Protein AF-A0A948RLP8-F1 (afdb_monomer_lite)

Secondary structure (DSSP, 8-state):
-------------------------SS-TTT--S-EEES-STTT---TTEEEETTT--EEETTT--EE-TTPPPTHHHHHHH--S---TTS--S--TTT-HHHHHHHHHHHHHHHTTB-TTT-PBPPTT---EEEEE-PPTT---PPPTTS--EEEEEEETTEEEEEEEPPTTSHHHHTT-SEEEEESSHHHHHHHHHHHHHHHHHHHHHHT-

Sequence (213 aa):
MPGEEEREFEGPEGEGFEFEPFALQLQCPFCGSPNVASAANPSDYEDESVALCEDCRSVWCAGCGCRLEIGETCGHWDICDNCGEERDSAGDCGIETLECPYVLEWVSARIAEAFERTCSWCAGAIPEGGEVVAVGAKLRGGIEVSPGGDGTGFYIPIELGGKRLVAIVTGATSEARKAGNDLLFITCGEECAGTLCEALEAAQELIERAELN

Radius of gyration: 20.35 Å; chains: 1; bounding box: 48×38×82 Å

pLDDT: mean 77.02, std 18.08, range [30.2, 97.0]

Foldseek 3Di:
DDDDDDDDDPDDPDDDDDDDAQDQLCAQQQALHSQKDQVPVCPFDVDSQWIAHPPVRWIAGSQLGFTDDRPDDDCLVVVLVPDPADADPVSDNPARQCRDPSSVVVSQVSLVVQQVQAFQQNRDGADVVADKDKAFDADDPPDDDDAPVVQQWGWDWDDFPSHTGIWTQHGCPDPSVVVRGRIMGIHNDDVRNVVVVVRNVVVVVVVVVVVVD

Structure (mmCIF, N/CA/C/O backbone):
data_AF-A0A948RLP8-F1
#
_entry.id   AF-A0A948RLP8-F1
#
loop_
_atom_site.group_PDB
_atom_site.id
_atom_site.type_symbol
_atom_site.label_atom_id
_atom_site.label_alt_id
_atom_site.label_comp_id
_atom_site.label_asym_id
_atom_site.label_entity_id
_atom_site.label_seq_id
_atom_site.pdbx_PDB_ins_code
_atom_site.Cartn_x
_atom_site.Cartn_y
_atom_site.Cartn_z
_atom_site.occupancy
_atom_site.B_iso_or_equiv
_atom_site.auth_seq_id
_atom_site.auth_comp_id
_atom_site.auth_asym_id
_atom_site.auth_atom_id
_atom_site.pdbx_PDB_model_num
ATOM 1 N N . MET A 1 1 ? 17.085 5.370 56.368 1.00 45.75 1 MET A N 1
ATOM 2 C CA . MET A 1 1 ? 16.809 5.424 54.923 1.00 45.75 1 MET A CA 1
ATOM 3 C C . MET A 1 1 ? 17.993 4.777 54.226 1.00 45.75 1 MET A C 1
ATOM 5 O O . MET A 1 1 ? 19.056 5.386 54.253 1.00 45.75 1 MET A O 1
ATOM 9 N N . PRO A 1 2 ? 17.893 3.527 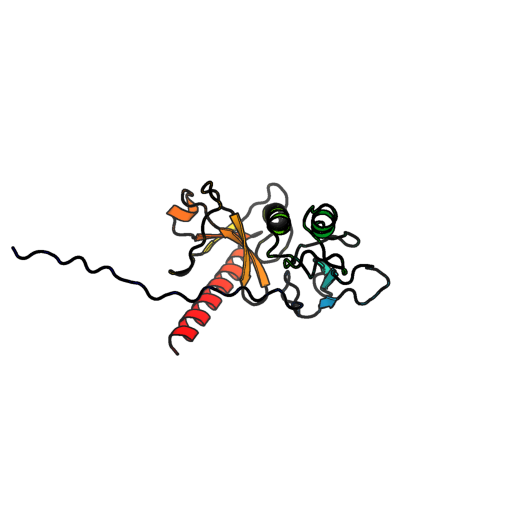53.756 1.00 37.69 2 PRO A N 1
ATOM 10 C CA . PRO A 1 2 ? 18.849 2.981 52.804 1.00 37.69 2 PRO A CA 1
ATOM 11 C C . PRO A 1 2 ? 18.384 3.295 51.376 1.00 37.69 2 PRO A C 1
ATOM 13 O O . PRO A 1 2 ? 17.182 3.341 51.121 1.00 37.69 2 PRO A O 1
ATOM 16 N N . GLY A 1 3 ? 19.353 3.602 50.514 1.00 41.06 3 GLY A N 1
ATOM 17 C CA . GLY A 1 3 ? 19.163 4.121 49.163 1.00 41.06 3 GLY A CA 1
ATOM 18 C C . GLY A 1 3 ? 18.524 3.127 48.201 1.00 41.06 3 GLY A C 1
ATOM 19 O O . GLY A 1 3 ? 18.731 1.919 48.303 1.00 41.06 3 GLY A O 1
ATOM 20 N N . GLU A 1 4 ? 17.741 3.683 47.284 1.00 38.06 4 GLU A N 1
ATOM 21 C CA . GLU A 1 4 ? 17.185 2.994 46.130 1.00 38.06 4 GLU A CA 1
ATOM 22 C C . GLU A 1 4 ? 18.307 2.816 45.101 1.00 38.06 4 GLU A C 1
ATOM 24 O O . GLU A 1 4 ? 18.887 3.780 44.609 1.00 38.06 4 GLU A O 1
ATOM 29 N N . GLU A 1 5 ? 18.668 1.558 44.870 1.00 36.69 5 GLU A N 1
ATOM 30 C CA . GLU A 1 5 ? 19.601 1.118 43.839 1.00 36.69 5 GLU A CA 1
ATOM 31 C C . GLU A 1 5 ? 18.844 1.143 42.503 1.00 36.69 5 GLU A C 1
ATOM 33 O O . GLU A 1 5 ? 17.903 0.368 42.303 1.00 36.69 5 GLU A O 1
ATOM 38 N N . GLU A 1 6 ? 19.202 2.071 41.616 1.00 36.84 6 GLU A N 1
ATOM 39 C CA . GLU A 1 6 ? 18.698 2.112 40.244 1.00 36.84 6 GLU A CA 1
ATOM 40 C C . GLU A 1 6 ? 19.169 0.843 39.521 1.00 36.84 6 GLU A C 1
ATOM 42 O O . GLU A 1 6 ? 20.357 0.659 39.265 1.00 36.84 6 GLU A O 1
ATOM 47 N N . ARG A 1 7 ? 18.239 -0.075 39.228 1.00 30.47 7 ARG A N 1
ATOM 48 C CA . ARG A 1 7 ? 18.491 -1.164 38.281 1.00 30.47 7 ARG A CA 1
ATOM 49 C C . ARG A 1 7 ? 18.177 -0.664 36.886 1.00 30.47 7 ARG A C 1
ATOM 51 O O . ARG A 1 7 ? 17.009 -0.484 36.546 1.00 30.47 7 ARG A O 1
ATOM 58 N N . GLU A 1 8 ? 19.221 -0.495 36.092 1.00 33.44 8 GLU A N 1
ATOM 59 C CA . GLU A 1 8 ? 19.113 -0.428 34.642 1.00 33.44 8 GLU A CA 1
ATOM 60 C C . GLU A 1 8 ? 18.536 -1.762 34.144 1.00 33.44 8 GLU A C 1
ATOM 62 O O . GLU A 1 8 ? 19.071 -2.841 34.405 1.00 33.44 8 GLU A O 1
ATOM 67 N N . PHE A 1 9 ? 17.364 -1.686 33.515 1.00 30.20 9 PHE A N 1
ATOM 68 C CA . PHE A 1 9 ? 16.722 -2.815 32.859 1.00 30.20 9 PHE A CA 1
ATOM 69 C C . PHE A 1 9 ? 17.233 -2.854 31.421 1.00 30.20 9 PHE A C 1
ATOM 71 O O . PHE A 1 9 ? 16.749 -2.116 30.564 1.00 30.20 9 PHE A O 1
ATOM 78 N N . GLU A 1 10 ? 18.233 -3.692 31.172 1.00 32.12 10 GLU A N 1
ATOM 79 C CA . GLU A 1 10 ? 18.626 -4.076 29.819 1.00 32.12 10 GLU A CA 1
ATOM 80 C C . GLU A 1 10 ? 17.507 -4.971 29.264 1.00 32.12 10 GLU A C 1
ATOM 82 O O . GLU A 1 10 ? 17.360 -6.134 29.647 1.00 32.12 10 GLU A O 1
ATOM 87 N N . GLY A 1 11 ? 16.629 -4.378 28.449 1.00 33.62 11 GLY A N 1
ATOM 88 C CA . GLY A 1 11 ? 15.591 -5.112 27.729 1.00 33.62 11 GLY A CA 1
ATOM 89 C C . GLY A 1 11 ? 16.213 -6.105 26.739 1.00 33.62 11 GLY A C 1
ATOM 90 O O . GLY A 1 11 ? 17.337 -5.883 26.289 1.00 33.62 11 GLY A O 1
ATOM 91 N N . PRO A 1 12 ? 15.516 -7.205 26.406 1.00 32.94 12 PRO A N 1
ATOM 92 C CA . PRO A 1 12 ? 16.039 -8.179 25.461 1.00 32.94 12 PRO A CA 1
ATOM 93 C C . PRO A 1 12 ? 16.207 -7.522 24.090 1.00 32.94 12 PRO A C 1
ATOM 95 O O . PRO A 1 12 ? 15.324 -6.792 23.635 1.00 32.94 12 PRO A O 1
ATOM 98 N N . GLU A 1 13 ? 17.348 -7.792 23.461 1.00 35.06 13 GLU A N 1
ATOM 99 C CA . GLU A 1 13 ? 17.642 -7.463 22.069 1.00 35.06 13 GLU A CA 1
ATOM 100 C C . GLU A 1 13 ? 16.535 -8.075 21.199 1.00 35.06 13 GLU A C 1
ATOM 102 O O . GLU A 1 13 ? 16.478 -9.286 20.994 1.00 35.06 13 GLU A O 1
ATOM 107 N N . GLY A 1 14 ? 15.580 -7.238 20.791 1.00 36.22 14 GLY A N 1
ATOM 108 C CA . GLY A 1 14 ? 14.493 -7.635 19.911 1.00 36.22 14 GLY A CA 1
ATOM 109 C C . GLY A 1 14 ? 15.067 -7.913 18.534 1.00 36.22 14 GLY A C 1
ATOM 110 O O . GLY A 1 14 ? 15.627 -7.013 17.909 1.00 36.22 14 GLY A O 1
ATOM 111 N N . GLU A 1 15 ? 14.944 -9.158 18.088 1.00 35.12 15 GLU A N 1
ATOM 112 C CA . GLU A 1 15 ? 15.220 -9.557 16.714 1.00 35.12 15 GLU A CA 1
ATOM 113 C C . GLU A 1 15 ? 14.424 -8.631 15.788 1.00 35.12 15 GLU A C 1
ATOM 115 O O . GLU A 1 15 ? 13.192 -8.569 15.836 1.00 35.12 15 GLU A O 1
ATOM 120 N N . GLY A 1 16 ? 15.158 -7.818 15.026 1.00 30.94 16 GLY A N 1
ATOM 121 C CA . GLY A 1 16 ? 14.586 -6.921 14.040 1.00 30.94 16 GLY A CA 1
ATOM 122 C C . GLY A 1 16 ? 13.737 -7.720 13.063 1.00 30.94 16 GLY A C 1
ATOM 123 O O . GLY A 1 16 ? 14.096 -8.824 12.667 1.00 30.94 16 GLY A O 1
ATOM 124 N N . PHE A 1 17 ? 12.594 -7.156 12.690 1.00 34.28 17 PHE A N 1
ATOM 125 C CA . PHE A 1 17 ? 11.766 -7.691 11.623 1.00 34.28 17 PHE A CA 1
ATOM 126 C C . PHE A 1 17 ? 12.588 -7.673 10.325 1.00 34.28 17 PHE A C 1
ATOM 128 O O . PHE A 1 17 ? 12.792 -6.611 9.735 1.00 34.28 17 PHE A O 1
ATOM 135 N N . GLU A 1 18 ? 13.116 -8.828 9.921 1.00 31.72 18 GLU A N 1
ATOM 136 C CA . GLU A 1 18 ? 13.764 -8.994 8.623 1.00 31.72 18 GLU A CA 1
ATOM 137 C C . GLU A 1 18 ? 12.691 -8.858 7.537 1.00 31.72 18 GLU A C 1
ATOM 139 O O . GLU A 1 18 ? 11.798 -9.694 7.395 1.00 31.72 18 GLU A O 1
ATOM 144 N N . PHE A 1 19 ? 12.756 -7.757 6.786 1.00 37.81 19 PHE A N 1
ATOM 145 C CA . PHE A 1 19 ? 12.050 -7.626 5.519 1.00 37.81 19 PHE A CA 1
ATOM 146 C C . PHE A 1 19 ? 12.641 -8.661 4.560 1.00 37.81 19 PHE A C 1
ATOM 148 O O . PHE A 1 19 ? 13.751 -8.472 4.067 1.00 37.81 19 PHE A O 1
ATOM 155 N N . GLU A 1 20 ? 11.928 -9.757 4.290 1.00 36.69 20 GLU A N 1
ATOM 156 C CA . GLU A 1 20 ? 12.350 -10.650 3.213 1.00 36.69 20 GLU A CA 1
ATOM 157 C C . GLU A 1 20 ? 12.216 -9.903 1.872 1.00 36.69 20 GLU A C 1
ATOM 159 O O . GLU A 1 20 ? 11.134 -9.385 1.560 1.00 36.69 20 GLU A O 1
ATOM 164 N N . PRO A 1 21 ? 13.300 -9.797 1.079 1.00 37.09 21 PRO A N 1
ATOM 165 C CA . PRO A 1 21 ? 13.260 -9.118 -0.204 1.00 37.09 21 PRO A CA 1
ATOM 166 C C . PRO A 1 21 ? 12.265 -9.826 -1.122 1.00 37.09 21 PRO A C 1
ATOM 168 O O . PRO A 1 21 ? 12.157 -11.053 -1.125 1.00 37.09 21 PRO A O 1
ATOM 171 N N . PHE A 1 22 ? 11.520 -9.015 -1.873 1.00 43.12 22 PHE A N 1
ATOM 172 C CA . PHE A 1 22 ? 10.379 -9.357 -2.721 1.00 43.12 22 PHE A CA 1
ATOM 173 C C . PHE A 1 22 ? 10.693 -10.464 -3.745 1.00 43.12 22 PHE A C 1
ATOM 175 O O . PHE A 1 22 ? 10.843 -10.223 -4.941 1.00 43.12 22 PHE A O 1
ATOM 182 N N . ALA A 1 23 ? 10.739 -11.716 -3.301 1.00 40.53 23 ALA A N 1
ATOM 183 C CA . ALA A 1 23 ? 10.686 -12.868 -4.177 1.00 40.53 23 ALA A CA 1
ATOM 184 C C . ALA A 1 23 ? 9.298 -12.877 -4.822 1.00 40.53 23 ALA A C 1
ATOM 186 O O . ALA A 1 23 ? 8.316 -13.065 -4.107 1.00 40.53 23 ALA A O 1
ATOM 187 N N . LEU A 1 24 ? 9.237 -12.617 -6.140 1.00 48.03 24 LEU A N 1
ATOM 188 C CA . LEU A 1 24 ? 8.103 -12.850 -7.052 1.00 48.03 24 LEU A CA 1
ATOM 189 C C . LEU A 1 24 ? 6.831 -13.251 -6.300 1.00 48.03 24 LEU A C 1
ATOM 191 O O . LEU A 1 24 ? 6.560 -14.444 -6.138 1.00 48.03 24 LEU A O 1
ATOM 195 N N . GLN A 1 25 ? 6.093 -12.264 -5.776 1.00 55.72 25 GLN A N 1
ATOM 196 C CA . GLN A 1 25 ? 4.879 -12.563 -5.027 1.00 55.72 25 GLN A CA 1
ATOM 197 C C . GLN A 1 25 ? 3.970 -13.376 -5.954 1.00 55.72 25 GLN A C 1
ATOM 199 O O . GLN A 1 25 ? 3.466 -12.866 -6.953 1.00 55.72 25 GLN A O 1
ATOM 204 N N . LEU A 1 26 ? 3.769 -14.660 -5.629 1.00 63.16 26 LEU A N 1
ATOM 205 C CA . LEU A 1 26 ? 2.891 -15.578 -6.371 1.00 63.16 26 LEU A CA 1
ATOM 206 C C . LEU A 1 26 ? 1.413 -15.159 -6.275 1.00 63.16 26 LEU A C 1
ATOM 208 O O . LEU A 1 26 ? 0.535 -15.895 -6.715 1.00 63.16 26 LEU A O 1
ATOM 212 N N . GLN A 1 27 ? 1.130 -14.011 -5.656 1.00 82.69 27 GLN A N 1
ATOM 213 C CA . GLN A 1 27 ? -0.187 -13.438 -5.454 1.00 82.69 27 GLN A CA 1
ATOM 214 C C . GLN A 1 27 ? -0.174 -11.957 -5.830 1.00 82.69 27 GLN A C 1
ATOM 216 O O . GLN A 1 27 ? 0.800 -11.237 -5.625 1.00 82.69 27 GLN A O 1
ATOM 221 N N . CYS A 1 28 ? -1.287 -11.495 -6.382 1.00 83.56 28 CYS A N 1
ATOM 222 C CA . CYS A 1 28 ? -1.497 -10.107 -6.724 1.00 83.56 28 CYS A CA 1
ATOM 223 C C . CYS A 1 28 ? -1.552 -9.264 -5.442 1.00 83.56 28 CYS A C 1
ATOM 225 O O . CYS A 1 28 ? -2.468 -9.473 -4.641 1.00 83.56 28 CYS A O 1
ATOM 227 N N . PRO A 1 29 ? -0.698 -8.238 -5.288 1.00 78.81 29 PRO A N 1
ATOM 228 C CA . PRO A 1 29 ? -0.662 -7.436 -4.067 1.00 78.81 29 PRO A CA 1
ATOM 229 C C . PRO A 1 29 ? -1.966 -6.659 -3.827 1.00 78.81 29 PRO A C 1
ATOM 231 O O . PRO A 1 29 ? -2.287 -6.324 -2.693 1.00 78.81 29 PRO A O 1
ATOM 234 N N . PHE A 1 30 ? -2.761 -6.400 -4.870 1.00 82.69 30 PHE A N 1
ATOM 235 C CA . PHE A 1 30 ? -3.980 -5.589 -4.769 1.00 82.69 30 PHE A CA 1
ATOM 236 C C . PHE A 1 30 ? -5.236 -6.392 -4.430 1.00 82.69 30 PHE A C 1
ATOM 238 O O . PHE A 1 30 ? -6.143 -5.875 -3.784 1.00 82.69 30 PHE A O 1
ATOM 245 N N . CYS A 1 31 ? -5.334 -7.642 -4.894 1.00 81.94 31 CYS A N 1
ATOM 246 C CA . CYS A 1 31 ? -6.534 -8.455 -4.676 1.00 81.94 31 CYS A CA 1
ATOM 247 C C . CYS A 1 31 ? -6.281 -9.760 -3.913 1.00 81.94 31 CYS A C 1
ATOM 249 O O . CYS A 1 31 ? -7.246 -10.329 -3.403 1.00 81.94 31 CYS A O 1
ATOM 251 N N . GLY A 1 32 ? -5.026 -10.190 -3.762 1.00 81.31 32 GLY A N 1
ATOM 252 C CA . GLY A 1 32 ? -4.636 -11.464 -3.146 1.00 81.31 32 GLY A CA 1
ATOM 253 C C . GLY A 1 32 ? -4.814 -12.680 -4.063 1.00 81.31 32 GLY A C 1
ATOM 254 O O . GLY A 1 32 ? -4.647 -13.813 -3.625 1.00 81.31 32 GLY A O 1
ATOM 255 N N . SER A 1 33 ? -5.188 -12.479 -5.333 1.00 84.94 33 SER A N 1
ATOM 256 C CA . SER A 1 33 ? -5.354 -13.588 -6.278 1.00 84.94 33 SER A CA 1
ATOM 257 C C . SER A 1 33 ? -4.010 -14.230 -6.626 1.00 84.94 33 SER A C 1
ATOM 259 O O . SER A 1 33 ? -3.081 -13.495 -6.957 1.00 84.94 33 SER A O 1
ATOM 261 N N . PRO A 1 34 ? -3.907 -15.570 -6.664 1.00 85.00 34 PRO A N 1
ATOM 262 C CA . PRO A 1 34 ? -2.719 -16.258 -7.157 1.00 85.00 34 PRO A CA 1
ATOM 263 C C . PRO A 1 34 ? -2.579 -16.226 -8.691 1.00 85.00 34 PRO A C 1
ATOM 265 O O . PRO A 1 34 ? -1.567 -16.674 -9.223 1.00 85.00 34 PRO A O 1
ATOM 268 N N . ASN A 1 35 ? -3.583 -15.724 -9.422 1.00 85.75 35 ASN A N 1
ATOM 269 C CA . ASN A 1 35 ? -3.582 -15.668 -10.885 1.00 85.75 35 ASN A CA 1
ATOM 270 C C . ASN A 1 35 ? -2.762 -14.462 -11.365 1.00 85.75 35 ASN A C 1
ATOM 272 O O . ASN A 1 35 ? -3.303 -13.444 -11.813 1.00 85.75 35 ASN A O 1
ATOM 276 N N . VAL A 1 36 ? -1.444 -14.565 -11.203 1.00 82.81 36 VAL A N 1
ATOM 277 C CA . VAL A 1 36 ? -0.467 -13.572 -11.646 1.00 82.81 36 VAL A CA 1
ATOM 278 C C . VAL A 1 36 ? 0.273 -14.108 -12.860 1.00 82.81 36 VAL A C 1
ATOM 280 O O . VAL A 1 36 ? 0.990 -15.102 -12.780 1.00 82.81 36 VAL A O 1
ATOM 283 N N . ALA A 1 37 ? 0.125 -13.415 -13.982 1.00 78.25 37 ALA A N 1
ATOM 284 C CA . ALA A 1 37 ? 1.025 -13.568 -15.106 1.00 78.25 37 ALA A CA 1
ATOM 285 C C . ALA A 1 37 ? 2.220 -12.637 -14.868 1.00 78.25 37 ALA A C 1
ATOM 287 O O . ALA A 1 37 ? 2.056 -11.415 -14.804 1.00 78.25 37 ALA A O 1
ATOM 288 N N . SER A 1 38 ? 3.430 -13.191 -14.748 1.00 65.06 38 SER A N 1
ATOM 289 C CA . SER A 1 38 ? 4.609 -12.390 -15.086 1.00 65.06 38 SER A CA 1
ATOM 290 C C . SER A 1 38 ? 4.501 -12.031 -16.569 1.00 65.06 38 SER A C 1
ATOM 292 O O . SER A 1 38 ? 3.929 -12.804 -17.346 1.00 65.06 38 SER A O 1
ATOM 294 N N . ALA A 1 39 ? 5.024 -10.880 -16.987 1.00 52.38 39 ALA A N 1
ATOM 295 C CA . ALA A 1 39 ? 5.050 -10.449 -18.386 1.00 52.38 39 ALA A CA 1
ATOM 296 C C . ALA A 1 39 ? 5.889 -11.361 -19.321 1.00 52.38 39 ALA A C 1
ATOM 298 O O . ALA A 1 39 ? 6.387 -10.928 -20.350 1.00 52.38 39 ALA A O 1
ATOM 299 N N . ALA A 1 40 ? 5.986 -12.662 -19.044 1.00 41.44 40 ALA A N 1
ATOM 300 C CA . ALA A 1 40 ? 6.513 -13.682 -19.940 1.00 41.44 40 ALA A CA 1
ATOM 301 C C . ALA A 1 40 ? 5.607 -13.960 -21.164 1.00 41.44 40 ALA A C 1
ATOM 303 O O . ALA A 1 40 ? 5.858 -14.922 -21.891 1.00 41.44 40 ALA A O 1
ATOM 304 N N . ASN A 1 41 ? 4.559 -13.156 -21.408 1.00 42.03 41 ASN A N 1
ATOM 305 C CA . ASN A 1 41 ? 3.792 -13.189 -22.653 1.00 42.03 41 ASN A CA 1
ATOM 306 C C . ASN A 1 41 ? 4.193 -11.977 -23.533 1.00 42.03 41 ASN A C 1
ATOM 308 O O . ASN A 1 41 ? 3.695 -10.871 -23.325 1.00 42.03 41 ASN A O 1
ATOM 312 N N . PRO A 1 42 ? 5.116 -12.166 -24.494 1.00 43.84 42 PRO A N 1
ATOM 313 C CA . PRO A 1 42 ? 5.982 -11.115 -25.045 1.00 43.84 42 PRO A CA 1
ATOM 314 C C . PRO A 1 42 ? 5.335 -10.167 -26.072 1.00 43.84 42 PRO A C 1
ATOM 316 O O . PRO A 1 42 ? 6.059 -9.470 -26.777 1.00 43.84 42 PRO A O 1
ATOM 319 N N . SER A 1 43 ? 4.007 -10.149 -26.241 1.00 51.91 43 SER A N 1
ATOM 320 C CA . SER A 1 43 ? 3.382 -9.274 -27.252 1.00 51.91 43 SER A CA 1
ATOM 321 C C . SER A 1 43 ? 2.959 -7.903 -26.733 1.00 51.91 43 SER A C 1
ATOM 323 O O . SER A 1 43 ? 2.877 -6.977 -27.537 1.00 51.91 43 SER A O 1
ATOM 325 N N . ASP A 1 44 ? 2.697 -7.771 -25.429 1.00 53.75 44 ASP A N 1
ATOM 326 C CA . ASP A 1 44 ? 2.036 -6.575 -24.882 1.00 53.75 44 ASP A CA 1
ATOM 327 C C . ASP A 1 44 ? 2.907 -5.804 -23.874 1.00 53.75 44 ASP A C 1
ATOM 329 O O . ASP A 1 44 ? 2.616 -4.645 -23.581 1.00 53.75 44 ASP A O 1
ATOM 333 N N . TYR A 1 45 ? 3.986 -6.414 -23.368 1.00 55.97 45 TYR A N 1
ATOM 334 C CA . TYR A 1 45 ? 4.891 -5.810 -22.390 1.00 55.97 45 TYR A CA 1
ATOM 335 C C . TYR A 1 45 ? 6.333 -6.206 -22.726 1.00 55.97 45 TYR A C 1
ATOM 337 O O . TYR A 1 45 ? 6.666 -7.387 -22.740 1.00 55.97 45 TYR A O 1
ATOM 345 N N . GLU A 1 46 ? 7.179 -5.221 -23.028 1.00 54.09 46 GLU A N 1
ATOM 346 C CA . GLU A 1 46 ? 8.600 -5.432 -23.360 1.00 54.09 46 GLU A CA 1
ATOM 347 C C . GLU A 1 46 ? 9.495 -5.549 -22.109 1.00 54.09 46 GLU A C 1
ATOM 349 O O . GLU A 1 46 ? 10.705 -5.718 -22.234 1.00 54.09 46 GLU A O 1
ATOM 354 N N . ASP A 1 47 ? 8.914 -5.467 -20.906 1.00 65.25 47 ASP A N 1
ATOM 355 C CA . ASP A 1 47 ? 9.635 -5.373 -19.636 1.00 65.25 47 ASP A CA 1
ATOM 356 C C . ASP A 1 47 ? 9.320 -6.576 -18.723 1.00 65.25 47 ASP A C 1
ATOM 358 O O . ASP A 1 47 ? 8.206 -6.730 -18.213 1.00 65.25 47 ASP A O 1
ATOM 362 N N . GLU A 1 48 ? 10.325 -7.433 -18.507 1.00 66.69 48 GLU A N 1
ATOM 363 C CA . GLU A 1 48 ? 10.255 -8.622 -17.642 1.00 66.69 48 GLU A CA 1
ATOM 364 C C . GLU A 1 48 ? 10.003 -8.277 -16.164 1.00 66.69 48 GLU A C 1
ATOM 366 O O . GLU A 1 48 ? 9.594 -9.138 -15.382 1.00 66.69 48 GLU A O 1
ATOM 371 N N . SER A 1 49 ? 10.204 -7.014 -15.780 1.00 76.44 49 SER A N 1
ATOM 372 C CA . SER A 1 49 ? 9.933 -6.508 -14.438 1.00 76.44 49 SER A CA 1
ATOM 373 C C . SER A 1 49 ? 8.464 -6.144 -14.209 1.00 76.44 49 SER A C 1
ATOM 375 O O . SER A 1 49 ? 8.125 -5.681 -13.122 1.00 76.44 49 SER A O 1
ATOM 377 N N . VAL A 1 50 ? 7.569 -6.364 -15.179 1.00 82.38 50 VAL A N 1
ATOM 378 C CA . VAL A 1 50 ? 6.132 -6.079 -15.051 1.00 82.38 50 VAL A CA 1
ATOM 379 C C . VAL A 1 50 ? 5.332 -7.349 -14.748 1.00 82.38 50 VAL A C 1
ATOM 381 O O . VAL A 1 50 ? 5.508 -8.406 -15.355 1.00 82.38 50 VAL A O 1
ATOM 384 N N . ALA A 1 51 ? 4.400 -7.238 -13.805 1.00 85.19 51 ALA A N 1
ATOM 385 C CA . ALA A 1 51 ? 3.454 -8.284 -13.441 1.00 85.19 51 ALA A CA 1
ATOM 386 C C . ALA A 1 51 ? 2.007 -7.817 -13.654 1.00 85.19 51 ALA A C 1
ATOM 388 O O . ALA A 1 51 ? 1.674 -6.646 -13.457 1.00 85.19 51 ALA A O 1
ATOM 389 N N . LEU A 1 52 ? 1.139 -8.750 -14.054 1.00 86.12 52 LEU A N 1
ATOM 390 C CA . LEU A 1 52 ? -0.281 -8.533 -14.316 1.00 86.12 52 LEU A CA 1
ATOM 391 C C . LEU A 1 52 ? -1.113 -9.560 -13.549 1.00 86.12 52 LEU A C 1
ATOM 393 O O . LEU A 1 52 ? -0.884 -10.764 -13.634 1.00 86.12 52 LEU A O 1
ATOM 397 N N . CYS A 1 53 ? -2.150 -9.096 -12.860 1.00 86.69 53 CYS A N 1
ATOM 398 C CA . CYS A 1 53 ? -3.152 -9.986 -12.289 1.00 86.69 53 CYS A CA 1
ATOM 399 C C . CYS A 1 53 ? -4.251 -10.255 -13.312 1.00 86.69 53 CYS A C 1
ATOM 401 O O . CYS A 1 53 ? -4.873 -9.323 -13.822 1.00 86.69 53 CYS A O 1
ATOM 403 N N . GLU A 1 54 ? -4.539 -11.522 -13.585 1.00 87.50 54 GLU A N 1
ATOM 404 C CA . GLU A 1 54 ? -5.577 -11.895 -14.546 1.00 87.50 54 GLU A CA 1
ATOM 405 C C . GLU A 1 54 ? -6.991 -11.637 -14.009 1.00 87.50 54 GLU A C 1
ATOM 407 O O . GLU A 1 54 ? -7.888 -11.330 -14.794 1.00 87.50 54 GLU A O 1
ATOM 412 N N . ASP A 1 55 ? -7.166 -11.656 -12.685 1.00 87.56 55 ASP A N 1
ATOM 413 C CA . ASP A 1 55 ? -8.467 -11.472 -12.039 1.00 87.56 55 ASP A CA 1
ATOM 414 C C . ASP A 1 55 ? -8.837 -9.991 -11.883 1.00 87.56 55 ASP A C 1
ATOM 416 O O . ASP A 1 55 ? -9.894 -9.557 -12.338 1.00 87.56 55 ASP A O 1
ATOM 420 N N . CYS A 1 56 ? -7.973 -9.189 -11.246 1.00 86.12 56 CYS A N 1
ATOM 421 C CA . CYS A 1 56 ? -8.259 -7.772 -10.987 1.00 86.12 56 CYS A CA 1
ATOM 422 C C . CYS A 1 56 ? -7.666 -6.821 -12.032 1.00 86.12 56 CYS A C 1
ATOM 424 O O . CYS A 1 56 ? -7.851 -5.608 -11.925 1.00 86.12 56 CYS A O 1
ATOM 426 N N . ARG A 1 57 ? -6.931 -7.355 -13.019 1.00 86.94 57 ARG A N 1
ATOM 427 C CA . ARG A 1 57 ? -6.323 -6.606 -14.134 1.00 86.94 57 ARG A CA 1
ATOM 428 C C . ARG A 1 57 ? -5.340 -5.511 -13.715 1.00 86.94 57 ARG A C 1
ATOM 430 O O . ARG A 1 57 ? -4.981 -4.670 -14.532 1.00 86.94 57 ARG A O 1
ATOM 437 N N . SER A 1 58 ? -4.894 -5.520 -12.460 1.00 85.88 58 SER A N 1
ATOM 438 C CA . SER A 1 58 ? -3.880 -4.581 -11.984 1.00 85.88 58 SER A CA 1
ATOM 439 C C . SER A 1 58 ? -2.514 -4.950 -12.547 1.00 85.88 58 SER A C 1
ATOM 441 O O . SER A 1 58 ? -2.165 -6.131 -12.572 1.00 85.88 58 SER A O 1
ATOM 443 N N . VAL A 1 59 ? -1.758 -3.930 -12.945 1.00 87.00 59 VAL A N 1
ATOM 444 C CA . VAL A 1 59 ? -0.373 -4.031 -13.411 1.00 87.00 59 VAL A CA 1
ATOM 445 C C . VAL A 1 59 ? 0.539 -3.398 -12.362 1.00 87.00 59 VAL A C 1
ATOM 447 O O . VAL A 1 59 ? 0.182 -2.381 -11.760 1.00 87.00 59 VAL A O 1
ATOM 450 N N . TRP A 1 60 ? 1.686 -4.014 -12.092 1.00 87.50 60 TRP A N 1
ATOM 451 C CA . TRP A 1 60 ? 2.689 -3.464 -11.183 1.00 87.50 60 TRP A CA 1
ATOM 452 C C . TRP A 1 60 ? 4.102 -3.862 -11.580 1.00 87.50 60 TRP A C 1
ATOM 454 O O . TRP A 1 60 ? 4.310 -4.838 -12.295 1.00 87.50 60 TRP A O 1
ATOM 464 N N . CYS A 1 61 ? 5.076 -3.115 -11.074 1.00 86.38 61 CYS A N 1
ATOM 465 C CA . CYS A 1 61 ? 6.473 -3.497 -11.163 1.00 86.38 61 CYS A CA 1
ATOM 466 C C . CYS A 1 61 ? 6.800 -4.572 -10.116 1.00 86.38 61 CYS A C 1
ATOM 468 O O . CYS A 1 61 ? 6.610 -4.347 -8.924 1.00 86.38 61 CYS A O 1
ATOM 470 N N . ALA A 1 62 ? 7.326 -5.717 -10.534 1.00 81.94 62 ALA A N 1
ATOM 471 C CA . ALA A 1 62 ? 7.773 -6.798 -9.667 1.00 81.94 62 ALA A CA 1
ATOM 472 C C . ALA A 1 62 ? 8.964 -6.403 -8.775 1.00 81.94 62 ALA A C 1
ATOM 474 O O . ALA A 1 62 ? 9.070 -6.928 -7.673 1.00 81.94 62 ALA A O 1
ATOM 475 N N . GLY A 1 63 ? 9.813 -5.462 -9.214 1.00 79.88 63 GLY A N 1
ATOM 476 C CA . GLY A 1 63 ? 10.990 -5.016 -8.456 1.00 79.88 63 GLY A CA 1
ATOM 477 C C . GLY A 1 63 ? 10.657 -4.103 -7.272 1.00 79.88 63 GLY A C 1
ATOM 478 O O . GLY A 1 63 ? 11.123 -4.331 -6.162 1.00 79.88 63 GLY A O 1
ATOM 479 N N . CYS A 1 64 ? 9.817 -3.079 -7.473 1.00 81.94 64 CYS A N 1
ATOM 480 C CA . CYS A 1 64 ? 9.461 -2.133 -6.399 1.00 81.94 64 CYS A CA 1
ATOM 481 C C . CYS A 1 64 ? 8.023 -2.281 -5.866 1.00 81.94 64 CYS A C 1
ATOM 483 O O . CYS A 1 64 ? 7.660 -1.693 -4.846 1.00 81.94 64 CYS A O 1
ATOM 485 N N . GLY A 1 65 ? 7.167 -3.038 -6.554 1.00 81.50 65 GLY A N 1
ATOM 486 C CA . GLY A 1 65 ? 5.757 -3.216 -6.204 1.00 81.50 65 GLY A CA 1
ATOM 487 C C . GLY A 1 65 ? 4.835 -2.047 -6.568 1.00 81.50 65 GLY A C 1
ATOM 488 O O . GLY A 1 65 ? 3.655 -2.084 -6.217 1.00 81.50 65 GLY A O 1
ATOM 489 N N . CYS A 1 66 ? 5.330 -1.005 -7.245 1.00 83.38 66 CYS A N 1
ATOM 490 C CA . CYS A 1 66 ? 4.505 0.138 -7.643 1.00 83.38 66 CYS A CA 1
ATOM 491 C C . CYS A 1 66 ? 3.455 -0.261 -8.680 1.00 83.38 66 CYS A C 1
ATOM 493 O O . CYS A 1 66 ? 3.765 -0.951 -9.649 1.00 83.38 66 CYS A O 1
ATOM 495 N N . ARG A 1 67 ? 2.222 0.228 -8.500 1.00 84.88 67 ARG A N 1
ATOM 496 C CA . ARG A 1 67 ? 1.150 0.107 -9.496 1.00 84.88 67 ARG A CA 1
ATOM 497 C C . ARG A 1 67 ? 1.500 0.926 -10.740 1.00 84.88 67 ARG A C 1
ATOM 499 O O . ARG A 1 67 ? 1.907 2.080 -10.595 1.00 84.88 67 ARG A O 1
ATOM 506 N N . LEU A 1 68 ? 1.293 0.326 -11.908 1.00 85.69 68 LEU A N 1
ATOM 507 C CA . LEU A 1 68 ? 1.560 0.900 -13.227 1.00 85.69 68 LEU A CA 1
ATOM 508 C C . LEU A 1 68 ? 0.285 0.899 -14.076 1.00 85.69 68 LEU A C 1
ATOM 510 O O . LEU A 1 68 ? -0.619 0.083 -13.859 1.00 85.69 68 LEU A O 1
ATOM 514 N N . GLU A 1 69 ? 0.231 1.778 -15.068 1.00 83.12 69 GLU A N 1
ATOM 515 C CA . GLU A 1 69 ? -0.707 1.666 -16.180 1.00 83.12 69 GLU A CA 1
ATOM 516 C C . GLU A 1 69 ? -0.190 0.702 -17.263 1.00 83.12 69 GLU A C 1
ATOM 518 O O . GLU A 1 69 ? 0.990 0.354 -17.336 1.00 83.12 69 GLU A O 1
ATOM 523 N N . ILE A 1 70 ? -1.092 0.220 -18.124 1.00 80.25 70 ILE A N 1
ATOM 524 C CA . ILE A 1 70 ? -0.707 -0.663 -19.233 1.00 80.25 70 ILE A CA 1
ATOM 525 C C . ILE A 1 70 ? 0.187 0.115 -20.206 1.00 80.25 70 ILE A C 1
ATOM 527 O O . ILE A 1 70 ? -0.245 1.119 -20.768 1.00 80.25 70 ILE A O 1
ATOM 531 N N . GLY A 1 71 ? 1.398 -0.396 -20.443 1.00 76.50 71 GLY A N 1
ATOM 532 C CA . GLY A 1 71 ? 2.389 0.222 -21.328 1.00 76.50 71 GLY A CA 1
ATOM 533 C C . GLY A 1 71 ? 3.259 1.288 -20.655 1.00 76.50 71 GLY A C 1
ATOM 534 O O . GLY A 1 71 ? 4.079 1.903 -21.330 1.00 76.50 71 GLY A O 1
ATOM 535 N N . GLU A 1 72 ? 3.094 1.511 -19.350 1.00 81.62 72 GLU A N 1
ATOM 536 C CA . GLU A 1 72 ? 3.957 2.392 -18.565 1.00 81.62 72 GLU A CA 1
ATOM 537 C C . GLU A 1 72 ? 5.219 1.644 -18.105 1.00 81.62 72 GLU A C 1
ATOM 539 O O . GLU A 1 72 ? 5.151 0.496 -17.662 1.00 81.62 72 GLU A O 1
ATOM 544 N N . THR A 1 73 ? 6.374 2.304 -18.186 1.00 83.50 73 THR A N 1
ATOM 545 C CA . THR A 1 73 ? 7.627 1.838 -17.580 1.00 83.50 73 THR A CA 1
ATOM 546 C C . THR A 1 73 ? 7.720 2.320 -16.142 1.00 83.50 73 THR A C 1
ATOM 548 O O . THR A 1 73 ? 7.359 3.454 -15.826 1.00 83.50 73 THR A O 1
ATOM 551 N N . CYS A 1 74 ? 8.237 1.482 -15.247 1.00 87.12 74 CYS A N 1
ATOM 552 C CA . CYS A 1 74 ? 8.383 1.882 -13.856 1.00 87.12 74 CYS A CA 1
ATOM 553 C C . CYS A 1 74 ? 9.414 3.013 -13.708 1.00 87.12 74 CYS A C 1
ATOM 555 O O . CYS A 1 74 ? 10.579 2.840 -14.053 1.00 87.12 74 CYS A O 1
ATOM 557 N N . GLY A 1 75 ? 9.007 4.146 -13.127 1.00 86.94 75 GLY A N 1
ATOM 558 C CA . GLY A 1 75 ? 9.869 5.326 -12.974 1.00 86.94 75 GLY A CA 1
ATOM 559 C C . GLY A 1 75 ? 11.118 5.117 -12.109 1.00 86.94 75 GLY A C 1
ATOM 560 O O . GLY A 1 75 ? 12.033 5.936 -12.161 1.00 86.94 75 GLY A O 1
ATOM 561 N N . HIS A 1 76 ? 11.218 4.019 -11.348 1.00 85.81 76 HIS A N 1
ATOM 562 C CA . HIS A 1 76 ? 12.476 3.698 -10.668 1.00 85.81 76 HIS A CA 1
ATOM 563 C C . HIS A 1 76 ? 13.624 3.458 -11.659 1.00 85.81 76 HIS A C 1
ATOM 565 O O . HIS A 1 76 ? 14.772 3.714 -11.311 1.00 85.81 76 HIS A O 1
ATOM 571 N N . TRP A 1 77 ? 13.333 3.004 -12.886 1.00 85.50 77 TRP A N 1
ATOM 572 C CA . TRP A 1 77 ? 14.361 2.790 -13.903 1.00 85.50 77 TRP A CA 1
ATOM 573 C C . TRP A 1 77 ? 14.983 4.114 -14.336 1.00 85.50 77 TRP A C 1
ATOM 575 O O . TRP A 1 77 ? 16.203 4.210 -14.404 1.00 85.50 77 TRP A O 1
ATOM 585 N N . ASP A 1 78 ? 14.177 5.171 -14.483 1.00 87.25 78 ASP A N 1
ATOM 586 C CA . ASP A 1 78 ? 14.682 6.520 -14.756 1.00 87.25 78 ASP A CA 1
ATOM 587 C C . ASP A 1 78 ? 15.575 7.034 -13.616 1.00 87.25 78 ASP A C 1
ATOM 589 O O . ASP A 1 78 ? 16.562 7.736 -13.852 1.00 87.25 78 ASP A O 1
ATOM 593 N N . ILE A 1 79 ? 15.250 6.688 -12.366 1.00 88.12 79 ILE A N 1
ATOM 594 C CA . ILE A 1 79 ? 16.072 7.040 -11.200 1.00 88.12 79 ILE A CA 1
ATOM 595 C C . ILE A 1 79 ? 17.408 6.311 -11.268 1.00 88.12 79 ILE A C 1
ATOM 597 O O . ILE A 1 79 ? 18.450 6.951 -11.139 1.00 88.12 79 ILE A O 1
ATOM 601 N N . CYS A 1 80 ? 17.383 4.999 -11.502 1.00 86.50 80 CYS A N 1
ATOM 602 C CA . CYS A 1 80 ? 18.587 4.195 -11.661 1.00 86.50 80 CYS A CA 1
ATOM 603 C C . CYS A 1 80 ? 19.443 4.709 -12.821 1.00 86.50 80 CYS A C 1
ATOM 605 O O . CYS A 1 80 ? 20.636 4.914 -12.629 1.00 86.50 80 CYS A O 1
ATOM 607 N N . ASP A 1 81 ? 18.856 5.013 -13.978 1.00 86.38 81 ASP A N 1
ATOM 608 C CA . ASP A 1 81 ? 19.569 5.478 -15.170 1.00 86.38 81 ASP A CA 1
ATOM 609 C C . ASP A 1 81 ? 20.254 6.827 -14.982 1.00 86.38 81 ASP A C 1
ATOM 611 O O . ASP A 1 81 ? 21.366 7.020 -15.476 1.00 86.38 81 ASP A O 1
ATOM 615 N N . ASN A 1 82 ? 19.645 7.722 -14.210 1.00 87.06 82 ASN A N 1
ATOM 616 C CA . ASN A 1 82 ? 20.215 9.027 -13.889 1.00 87.06 82 ASN A CA 1
ATOM 617 C C . ASN A 1 82 ? 21.037 9.029 -12.589 1.00 87.06 82 ASN A C 1
ATOM 619 O O . ASN A 1 82 ? 21.576 10.070 -12.203 1.00 87.06 82 ASN A O 1
ATOM 623 N N . CYS A 1 83 ? 21.151 7.881 -11.918 1.00 86.44 83 CYS A N 1
ATOM 624 C CA . CYS A 1 83 ? 21.931 7.736 -10.701 1.00 86.44 83 CYS A CA 1
ATOM 625 C C . CYS A 1 83 ? 23.430 7.848 -11.007 1.00 86.44 83 CYS A C 1
ATOM 627 O O . CYS A 1 83 ? 23.936 7.221 -11.943 1.00 86.44 83 CYS A O 1
ATOM 629 N N . GLY A 1 84 ? 24.134 8.650 -10.202 1.00 86.12 84 GLY A N 1
ATOM 630 C CA . GLY A 1 84 ? 25.576 8.884 -10.318 1.00 86.12 84 GLY A CA 1
ATOM 631 C C . GLY A 1 84 ? 26.451 7.857 -9.595 1.00 86.12 84 GLY A C 1
ATOM 632 O O . GLY A 1 84 ? 27.668 8.033 -9.577 1.00 86.12 84 GLY A O 1
ATOM 633 N N . GLU A 1 85 ? 25.849 6.835 -8.983 1.00 86.94 85 GLU A N 1
ATOM 634 C CA . GLU A 1 85 ? 26.572 5.761 -8.297 1.00 86.94 85 GLU A CA 1
ATOM 635 C C . GLU A 1 85 ? 27.408 4.925 -9.274 1.00 86.94 85 GLU A C 1
ATOM 637 O O . GLU A 1 85 ? 27.071 4.775 -10.455 1.00 86.94 85 GLU A O 1
ATOM 642 N N . GLU A 1 86 ? 28.523 4.386 -8.777 1.00 86.25 86 GLU A N 1
ATOM 643 C CA . GLU A 1 86 ? 29.386 3.507 -9.564 1.00 86.25 86 GLU A CA 1
ATOM 644 C C . GLU A 1 86 ? 28.634 2.219 -9.908 1.00 86.25 86 GLU A C 1
ATOM 646 O O . GLU A 1 86 ? 27.993 1.609 -9.054 1.00 86.25 86 GLU A O 1
ATOM 651 N N . ARG A 1 87 ? 28.708 1.820 -11.178 1.00 86.94 87 ARG A N 1
ATOM 652 C CA . ARG A 1 87 ? 28.054 0.615 -11.683 1.00 86.94 87 ARG A CA 1
ATOM 653 C C . ARG A 1 87 ? 29.092 -0.429 -12.041 1.00 86.94 87 ARG A C 1
ATOM 655 O O . ARG A 1 87 ? 30.167 -0.105 -12.554 1.00 86.94 87 ARG A O 1
ATOM 662 N N . ASP A 1 88 ? 28.752 -1.681 -11.798 1.00 84.56 88 ASP A N 1
ATOM 663 C CA . ASP A 1 88 ? 29.553 -2.819 -12.202 1.00 84.56 88 ASP A CA 1
ATOM 664 C C . ASP A 1 88 ? 29.489 -3.055 -13.727 1.00 84.56 88 ASP A C 1
ATOM 666 O O . ASP A 1 88 ? 28.912 -2.287 -14.502 1.00 84.56 88 ASP A O 1
ATOM 670 N N . SER A 1 89 ? 30.101 -4.146 -14.196 1.00 84.88 89 SER A N 1
ATOM 671 C CA . SER A 1 89 ? 30.096 -4.494 -15.622 1.00 84.88 89 SER A CA 1
ATOM 672 C C . SER A 1 89 ? 28.721 -4.876 -16.184 1.00 84.88 89 SER A C 1
ATOM 674 O O . SER A 1 89 ? 28.577 -4.933 -17.405 1.00 84.88 89 SER A O 1
ATOM 676 N N . ALA A 1 90 ? 27.747 -5.180 -15.324 1.00 81.31 90 ALA A N 1
ATOM 677 C CA . ALA A 1 90 ? 26.366 -5.461 -15.697 1.00 81.31 90 ALA A CA 1
ATOM 678 C C . ALA A 1 90 ? 25.488 -4.196 -15.686 1.00 81.31 90 ALA A C 1
ATOM 680 O O . ALA A 1 90 ? 24.371 -4.237 -16.193 1.00 81.31 90 ALA A O 1
ATOM 681 N N . GLY A 1 91 ? 26.006 -3.067 -15.189 1.00 80.50 91 GLY A N 1
ATOM 682 C CA . GLY A 1 91 ? 25.255 -1.821 -15.066 1.00 80.50 91 GLY A CA 1
ATOM 683 C C . GLY A 1 91 ? 24.468 -1.713 -13.760 1.00 80.50 91 GLY A C 1
ATOM 684 O O . GLY A 1 91 ? 23.579 -0.869 -13.679 1.00 80.50 91 GLY A O 1
ATOM 685 N N . ASP A 1 92 ? 24.795 -2.528 -12.757 1.00 82.06 92 ASP A N 1
ATOM 686 C CA . ASP A 1 92 ? 24.167 -2.525 -11.437 1.00 82.06 92 ASP A CA 1
ATOM 687 C C . ASP A 1 92 ? 25.060 -1.790 -10.423 1.00 82.06 92 ASP A C 1
ATOM 689 O O . ASP A 1 92 ? 26.286 -1.914 -10.457 1.00 82.06 92 ASP A O 1
ATOM 693 N N . CYS A 1 93 ? 24.466 -1.003 -9.526 1.00 87.94 93 CYS A N 1
ATOM 694 C CA . CYS A 1 93 ? 25.181 -0.399 -8.398 1.00 87.94 93 CYS A CA 1
ATOM 695 C C . CYS A 1 93 ? 25.259 -1.325 -7.169 1.00 87.94 93 CYS A C 1
ATOM 697 O O . CYS A 1 93 ? 25.878 -0.963 -6.169 1.00 87.94 93 CYS A O 1
ATOM 699 N N . GLY A 1 94 ? 24.655 -2.518 -7.233 1.00 85.38 94 GLY A N 1
ATOM 700 C CA . GLY A 1 94 ? 24.681 -3.537 -6.182 1.00 85.38 94 GLY A CA 1
ATOM 701 C C . GLY A 1 94 ? 23.795 -3.217 -4.977 1.00 85.38 94 GLY A C 1
ATOM 702 O O . GLY A 1 94 ? 23.930 -3.865 -3.941 1.00 85.38 94 GLY A O 1
ATOM 703 N N . ILE A 1 95 ? 22.926 -2.209 -5.094 1.00 85.56 95 ILE A N 1
ATOM 704 C CA . ILE A 1 95 ? 21.945 -1.837 -4.073 1.00 85.56 95 ILE A CA 1
ATOM 705 C C . ILE A 1 95 ? 20.586 -2.361 -4.526 1.00 85.56 95 ILE A C 1
ATOM 707 O O . ILE A 1 95 ? 20.106 -1.991 -5.599 1.00 85.56 95 ILE A O 1
ATOM 711 N N . GLU A 1 96 ? 19.946 -3.176 -3.690 1.00 82.50 96 GLU A N 1
ATOM 712 C CA . GLU A 1 96 ? 18.603 -3.684 -3.964 1.00 82.50 96 GLU A CA 1
ATOM 713 C C . GLU A 1 96 ? 17.611 -2.529 -4.174 1.00 82.50 96 GLU A C 1
ATOM 715 O O . GLU A 1 96 ? 17.682 -1.479 -3.528 1.00 82.50 96 GLU A O 1
ATOM 720 N N . THR A 1 97 ? 16.643 -2.713 -5.078 1.00 82.94 97 THR A N 1
ATOM 721 C CA . THR A 1 97 ? 15.734 -1.636 -5.515 1.00 82.94 97 THR A CA 1
ATOM 722 C C . THR A 1 97 ? 15.029 -0.944 -4.345 1.00 82.94 97 THR A C 1
ATOM 724 O O . THR A 1 97 ? 14.877 0.274 -4.346 1.00 82.94 97 THR A O 1
ATOM 727 N N . LEU A 1 98 ? 14.615 -1.707 -3.331 1.00 80.31 98 LEU A N 1
ATOM 728 C CA . LEU A 1 98 ? 13.924 -1.191 -2.145 1.00 80.31 98 LEU A CA 1
ATOM 729 C C . LEU A 1 98 ? 14.859 -0.838 -0.983 1.00 80.31 98 LEU A C 1
ATOM 731 O O . LEU A 1 98 ? 14.387 -0.426 0.069 1.00 80.31 98 LEU A O 1
ATOM 735 N N . GLU A 1 99 ? 16.168 -0.954 -1.172 1.00 81.75 99 GLU A N 1
ATOM 736 C CA . GLU A 1 99 ? 17.185 -0.450 -0.244 1.00 81.75 99 GLU A CA 1
ATOM 737 C C . GLU A 1 99 ? 17.802 0.865 -0.747 1.00 81.75 99 GLU A C 1
ATOM 739 O O . GLU A 1 99 ? 18.383 1.629 0.026 1.00 81.75 99 GLU A O 1
ATOM 744 N N . CYS A 1 100 ? 17.640 1.174 -2.037 1.00 83.75 100 CYS A N 1
ATOM 745 C CA . CYS A 1 100 ? 18.129 2.410 -2.628 1.00 83.75 100 CYS A CA 1
ATOM 746 C C . CYS A 1 100 ? 17.346 3.628 -2.099 1.00 83.75 100 CYS A C 1
ATOM 748 O O . CYS A 1 100 ? 16.136 3.723 -2.325 1.00 83.75 100 CYS A O 1
ATOM 750 N N . PRO A 1 101 ? 18.005 4.620 -1.464 1.00 83.69 101 PRO A N 1
ATOM 751 C CA . PRO A 1 101 ? 17.320 5.761 -0.855 1.00 83.69 101 PRO A CA 1
ATOM 752 C C . PRO A 1 101 ? 16.560 6.619 -1.877 1.00 83.69 101 PRO A C 1
ATOM 754 O O . PRO A 1 101 ? 15.476 7.111 -1.573 1.00 83.69 101 PRO A O 1
ATOM 757 N N . TYR A 1 102 ? 17.081 6.753 -3.101 1.00 87.25 102 TYR A N 1
ATOM 758 C CA . TYR A 1 102 ? 16.422 7.505 -4.175 1.00 87.25 102 TYR A CA 1
ATOM 759 C C . TYR A 1 102 ? 15.150 6.811 -4.667 1.00 87.25 102 TYR A C 1
ATOM 761 O O . TYR A 1 102 ? 14.127 7.455 -4.902 1.00 87.25 102 TYR A O 1
ATOM 769 N N . VAL A 1 103 ? 15.201 5.483 -4.801 1.00 86.06 103 VAL A N 1
ATOM 770 C CA . VAL A 1 103 ? 14.031 4.693 -5.189 1.00 86.06 103 VAL A CA 1
ATOM 771 C C . VAL A 1 103 ? 13.012 4.683 -4.057 1.00 86.06 103 VAL A C 1
ATOM 773 O O . VAL A 1 103 ? 11.830 4.873 -4.319 1.00 86.06 103 VAL A O 1
ATOM 776 N N . LEU A 1 104 ? 13.444 4.541 -2.803 1.00 82.06 104 LEU A N 1
ATOM 777 C CA . LEU A 1 104 ? 12.564 4.590 -1.636 1.00 82.06 104 LEU A CA 1
ATOM 778 C C . LEU A 1 104 ? 11.817 5.919 -1.514 1.00 82.06 104 LEU A C 1
ATOM 780 O O . LEU A 1 104 ? 10.611 5.915 -1.257 1.00 82.06 104 LEU A O 1
ATOM 784 N N . GLU A 1 105 ? 12.494 7.047 -1.728 1.00 82.88 105 GLU A N 1
ATOM 785 C CA . GLU A 1 105 ? 11.857 8.367 -1.739 1.00 82.88 105 GLU A CA 1
ATOM 786 C C . GLU A 1 105 ? 10.763 8.442 -2.816 1.00 82.88 105 GLU A C 1
ATOM 788 O O . GLU A 1 105 ? 9.622 8.822 -2.535 1.00 82.88 105 GLU A O 1
ATOM 793 N N . TRP A 1 106 ? 11.070 7.993 -4.035 1.00 86.81 106 TRP A N 1
ATOM 794 C CA . TRP A 1 106 ? 10.112 7.973 -5.140 1.00 86.81 106 TRP A CA 1
ATOM 795 C C . TRP A 1 106 ? 8.940 7.012 -4.912 1.00 86.81 106 TRP A C 1
ATOM 797 O O . TRP A 1 106 ? 7.784 7.392 -5.109 1.00 86.81 106 TRP A O 1
ATOM 807 N N . VAL A 1 107 ? 9.206 5.786 -4.448 1.00 83.19 107 VAL A N 1
ATOM 808 C CA . VAL A 1 107 ? 8.172 4.801 -4.098 1.00 83.19 107 VAL A CA 1
ATOM 809 C C . VAL A 1 107 ? 7.255 5.378 -3.023 1.00 83.19 107 VAL A C 1
ATOM 811 O O . VAL A 1 107 ? 6.036 5.267 -3.140 1.00 83.19 107 VAL A O 1
ATOM 814 N N . SER A 1 108 ? 7.812 6.045 -2.012 1.00 78.31 108 SER A N 1
ATOM 815 C CA . SER A 1 108 ? 7.034 6.672 -0.939 1.00 78.31 108 SER A CA 1
ATOM 816 C C . SER A 1 108 ? 6.102 7.758 -1.477 1.00 78.31 108 SER A C 1
ATOM 818 O O . SER A 1 108 ? 4.922 7.784 -1.124 1.00 78.31 108 SER A O 1
ATOM 820 N N . ALA A 1 109 ? 6.587 8.606 -2.389 1.00 82.69 109 ALA A N 1
ATOM 821 C CA . ALA A 1 109 ? 5.763 9.615 -3.052 1.00 82.69 109 ALA A CA 1
ATOM 822 C C . ALA A 1 109 ? 4.641 8.985 -3.900 1.00 82.69 109 ALA A C 1
ATOM 824 O O . ALA A 1 109 ? 3.493 9.426 -3.844 1.00 82.69 109 ALA A O 1
ATOM 825 N N . ARG A 1 110 ? 4.941 7.905 -4.633 1.00 82.94 110 ARG A N 1
ATOM 826 C CA . ARG A 1 110 ? 3.950 7.151 -5.419 1.00 82.94 110 ARG A CA 1
ATOM 827 C C . ARG A 1 110 ? 2.889 6.487 -4.545 1.00 82.94 110 ARG A C 1
ATOM 829 O O . ARG A 1 110 ? 1.709 6.498 -4.895 1.00 82.94 110 ARG A O 1
ATOM 836 N N .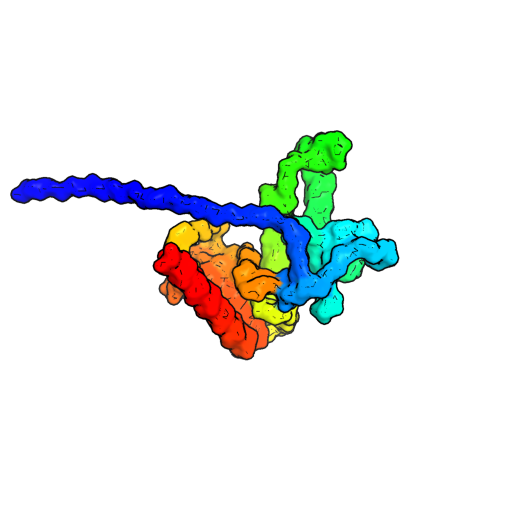 ILE A 1 111 ? 3.294 5.912 -3.414 1.00 80.88 111 ILE A N 1
ATOM 837 C CA . ILE A 1 111 ? 2.380 5.320 -2.433 1.00 80.88 111 ILE A CA 1
ATOM 838 C C . ILE A 1 111 ? 1.471 6.402 -1.846 1.00 80.88 111 ILE A C 1
ATOM 840 O O . ILE A 1 111 ? 0.264 6.179 -1.771 1.00 80.88 111 ILE A O 1
ATOM 844 N N . ALA A 1 112 ? 2.021 7.564 -1.484 1.00 80.31 112 ALA A N 1
ATOM 845 C CA . ALA A 1 112 ? 1.249 8.693 -0.970 1.00 80.31 112 ALA A CA 1
ATOM 846 C C . ALA A 1 112 ? 0.167 9.141 -1.966 1.00 80.31 112 ALA A C 1
ATOM 848 O O . ALA A 1 112 ? -1.011 9.198 -1.620 1.00 80.31 112 ALA A O 1
ATOM 849 N N . GLU A 1 113 ? 0.548 9.366 -3.225 1.00 80.19 113 GLU A N 1
ATOM 850 C CA . GLU A 1 113 ? -0.382 9.769 -4.285 1.00 80.19 113 GLU A CA 1
ATOM 851 C C . GLU A 1 113 ? -1.477 8.717 -4.522 1.00 80.19 113 GLU A C 1
ATOM 853 O O . GLU A 1 113 ? -2.658 9.045 -4.652 1.00 80.19 113 GLU A O 1
ATOM 858 N N . ALA A 1 114 ? -1.097 7.436 -4.571 1.00 75.62 114 ALA A N 1
ATOM 859 C CA . ALA A 1 114 ? -2.055 6.354 -4.757 1.00 75.62 114 ALA A CA 1
ATOM 860 C C . ALA A 1 114 ? -3.037 6.269 -3.581 1.00 75.62 114 ALA A C 1
ATOM 862 O O . ALA A 1 114 ? -4.234 6.065 -3.792 1.00 75.62 114 ALA A O 1
ATOM 863 N N . PHE A 1 115 ? -2.549 6.439 -2.355 1.00 79.62 115 PHE A N 1
ATOM 864 C CA . PHE A 1 115 ? -3.346 6.333 -1.142 1.00 79.62 115 PHE A CA 1
ATOM 865 C C . PHE A 1 115 ? -4.430 7.408 -1.042 1.00 79.62 115 PHE A C 1
ATOM 867 O O . PHE A 1 115 ? -5.563 7.096 -0.683 1.00 79.62 115 PHE A O 1
ATOM 874 N N . GLU A 1 116 ? -4.129 8.651 -1.421 1.00 81.25 116 GLU A N 1
ATOM 875 C CA . GLU A 1 116 ? -5.097 9.759 -1.366 1.00 81.25 116 GLU A CA 1
ATOM 876 C C . GLU A 1 116 ? -6.364 9.509 -2.200 1.00 81.25 116 GLU A C 1
ATOM 878 O O . GLU A 1 116 ? -7.392 10.154 -1.991 1.00 81.25 116 GLU A O 1
ATOM 883 N N . ARG A 1 117 ? -6.306 8.568 -3.147 1.00 86.81 117 ARG A N 1
ATOM 884 C CA . ARG A 1 117 ? -7.390 8.272 -4.089 1.00 86.81 117 ARG A CA 1
ATOM 885 C C . ARG A 1 117 ? -7.773 6.803 -4.132 1.00 86.81 117 ARG A C 1
ATOM 887 O O . ARG A 1 117 ? -8.493 6.404 -5.042 1.00 86.81 117 ARG A O 1
ATOM 894 N N . THR A 1 118 ? -7.313 5.988 -3.187 1.00 89.75 118 THR A N 1
ATOM 895 C CA . THR A 1 118 ? -7.540 4.540 -3.232 1.00 89.75 118 THR A CA 1
ATOM 896 C C . T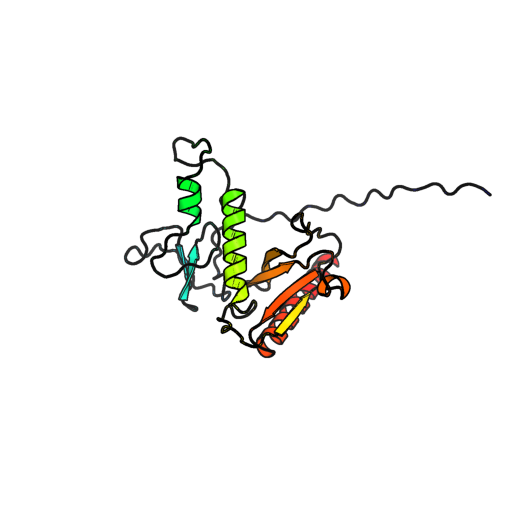HR A 1 118 ? -7.933 4.000 -1.868 1.00 89.75 118 THR A C 1
ATOM 898 O O . THR A 1 118 ? -7.325 4.312 -0.852 1.00 89.75 118 THR A O 1
ATOM 901 N N . CYS A 1 119 ? -8.942 3.133 -1.843 1.00 92.25 119 CYS A N 1
ATOM 902 C CA . CYS A 1 119 ? -9.313 2.403 -0.642 1.00 92.25 119 CYS A CA 1
ATOM 903 C C . CYS A 1 119 ? -8.204 1.423 -0.242 1.00 92.25 119 CYS A C 1
ATOM 905 O O . CYS A 1 119 ? -7.855 0.536 -1.022 1.00 92.25 119 CYS A O 1
ATOM 907 N N . SER A 1 120 ? -7.739 1.513 1.007 1.00 92.19 120 SER A N 1
ATOM 908 C CA . SER A 1 120 ? -6.742 0.615 1.594 1.00 92.19 120 SER A CA 1
ATOM 909 C C . SER A 1 120 ? -7.139 -0.858 1.526 1.00 92.19 120 SER A C 1
ATOM 911 O O . SER A 1 120 ? -6.245 -1.686 1.493 1.00 92.19 120 SER A O 1
ATOM 913 N N . TRP A 1 121 ? -8.438 -1.193 1.509 1.00 93.06 121 TRP A N 1
ATOM 914 C CA . TRP A 1 121 ? -8.923 -2.579 1.533 1.00 93.06 121 TRP A CA 1
ATOM 915 C C . TRP A 1 121 ? -9.202 -3.171 0.145 1.00 93.06 121 TRP A C 1
ATOM 917 O O . TRP A 1 121 ? -8.653 -4.212 -0.211 1.00 93.06 121 TRP A O 1
ATOM 927 N N . CYS A 1 122 ? -10.069 -2.532 -0.650 1.00 90.69 122 CYS A N 1
ATOM 928 C CA . CYS A 1 122 ? -10.487 -3.072 -1.950 1.00 90.69 122 CYS A CA 1
ATOM 929 C C . CYS A 1 122 ? -9.616 -2.602 -3.125 1.00 90.69 122 CYS A C 1
ATOM 931 O O . CYS A 1 122 ? -9.855 -3.018 -4.258 1.00 90.69 122 CYS A O 1
ATOM 933 N N . ALA A 1 123 ? -8.650 -1.709 -2.877 1.00 87.88 123 ALA A N 1
ATOM 934 C CA . ALA A 1 123 ? -7.830 -1.042 -3.892 1.00 87.88 123 ALA A CA 1
ATOM 935 C C . ALA A 1 123 ? -8.635 -0.280 -4.971 1.00 87.88 123 ALA A C 1
ATOM 937 O O . ALA A 1 123 ? -8.095 0.066 -6.031 1.00 87.88 123 ALA A O 1
ATOM 938 N N . GLY A 1 124 ? -9.924 -0.035 -4.708 1.00 88.00 124 GLY A N 1
ATOM 939 C CA . GLY A 1 124 ? -10.831 0.725 -5.559 1.00 88.00 124 GLY A CA 1
ATOM 940 C C . GLY A 1 124 ? -10.608 2.228 -5.423 1.00 88.00 124 GLY A C 1
ATOM 941 O O . GLY A 1 124 ? -10.241 2.713 -4.351 1.00 88.00 124 GLY A O 1
ATOM 942 N N . ALA A 1 125 ? -10.836 2.959 -6.513 1.00 89.81 125 ALA A N 1
ATOM 943 C CA . ALA A 1 125 ? -10.673 4.406 -6.538 1.00 89.81 125 ALA A CA 1
ATOM 944 C C . ALA A 1 125 ? -11.704 5.103 -5.635 1.00 89.81 125 ALA A C 1
ATOM 946 O O . ALA A 1 125 ? -12.899 4.803 -5.685 1.00 89.81 125 ALA A O 1
ATOM 947 N N . ILE A 1 126 ? -11.235 6.062 -4.844 1.00 91.19 126 ILE A N 1
ATOM 948 C CA . ILE A 1 126 ? -12.049 6.988 -4.062 1.00 91.19 126 ILE A CA 1
ATOM 949 C C . ILE A 1 126 ? -12.159 8.279 -4.885 1.00 91.19 126 ILE A C 1
ATOM 951 O O . ILE A 1 126 ? -11.129 8.871 -5.220 1.00 91.19 126 ILE A O 1
ATOM 955 N N . PRO A 1 127 ? -13.374 8.715 -5.263 1.00 89.81 127 PRO A N 1
ATOM 956 C CA . PRO A 1 127 ? -13.547 9.931 -6.046 1.00 89.81 127 PRO A CA 1
ATOM 957 C C . PRO A 1 127 ? -13.099 11.163 -5.253 1.00 89.81 127 PRO A C 1
ATOM 959 O O . PRO A 1 127 ? -13.210 11.204 -4.029 1.00 89.81 127 PRO A O 1
ATOM 962 N N . GLU A 1 128 ? -12.636 12.194 -5.957 1.00 88.00 128 GLU A N 1
ATOM 963 C CA . GLU A 1 128 ? -12.274 13.466 -5.332 1.00 88.00 128 GLU A CA 1
ATOM 964 C C . GLU A 1 128 ? -13.476 14.065 -4.581 1.00 88.00 128 GLU A C 1
ATOM 966 O O . GLU A 1 128 ? -14.586 14.141 -5.113 1.00 88.00 128 GLU A O 1
ATOM 971 N N . GLY A 1 129 ? -13.262 14.459 -3.322 1.00 87.25 129 GLY A N 1
ATOM 972 C CA . GLY A 1 129 ? -14.331 14.924 -2.431 1.00 87.25 129 GLY A CA 1
ATOM 973 C C . GLY A 1 129 ? -15.286 13.824 -1.949 1.00 87.25 129 GLY A C 1
ATOM 974 O O . GLY A 1 129 ? -16.281 14.139 -1.298 1.00 87.25 129 GLY A O 1
ATOM 975 N N . GLY A 1 130 ? -15.005 12.556 -2.263 1.00 87.69 130 GLY A N 1
ATOM 976 C CA . GLY A 1 130 ? -15.731 11.405 -1.745 1.00 87.69 130 GLY A CA 1
ATOM 977 C C . GLY A 1 130 ? -15.588 11.276 -0.230 1.00 87.69 130 GLY A C 1
ATOM 978 O O . GLY A 1 130 ? -14.546 11.592 0.343 1.00 87.69 130 GLY A O 1
ATOM 979 N N . GLU A 1 131 ? -16.650 10.806 0.419 1.00 90.69 131 GLU A N 1
ATOM 980 C CA . GLU A 1 131 ? -16.596 10.447 1.833 1.00 90.69 131 GLU A CA 1
ATOM 981 C C . GLU A 1 131 ? -15.704 9.218 2.027 1.00 90.69 131 GLU A C 1
ATOM 983 O O . GLU A 1 131 ? -15.704 8.293 1.211 1.00 90.69 131 GLU A O 1
ATOM 988 N N . VAL A 1 132 ? -14.942 9.219 3.117 1.00 94.12 132 VAL A N 1
ATOM 989 C CA . VAL A 1 132 ? -14.055 8.118 3.477 1.00 94.12 132 VAL A CA 1
ATOM 990 C C . VAL A 1 132 ? -14.275 7.699 4.918 1.00 94.12 132 V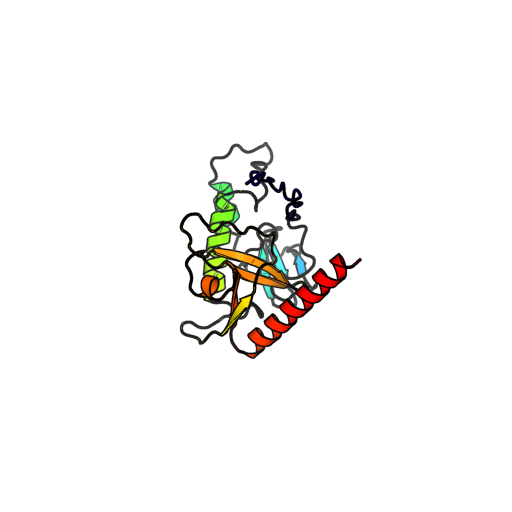AL A C 1
ATOM 992 O O . VAL A 1 132 ? -14.559 8.530 5.781 1.00 94.12 132 VAL A O 1
ATOM 995 N N . VAL A 1 133 ? -14.088 6.409 5.187 1.00 95.81 133 VAL A N 1
ATOM 996 C CA . VAL A 1 133 ? -14.112 5.861 6.545 1.00 95.81 133 VAL A CA 1
ATOM 997 C C . VAL A 1 133 ? -12.689 5.498 6.946 1.00 95.81 133 VAL A C 1
ATOM 999 O O . VAL A 1 133 ? -12.040 4.681 6.286 1.00 95.81 133 VAL A O 1
ATOM 1002 N N . ALA A 1 134 ? -12.200 6.123 8.017 1.00 94.12 134 ALA A N 1
ATOM 1003 C CA . ALA A 1 134 ? -10.881 5.847 8.566 1.00 94.12 134 ALA A CA 1
ATOM 1004 C C . ALA A 1 134 ? -10.946 4.707 9.592 1.00 94.12 134 ALA A C 1
ATOM 1006 O O . ALA A 1 134 ? -11.760 4.748 10.514 1.00 94.12 134 ALA A O 1
ATOM 1007 N N . VAL A 1 135 ? -10.062 3.721 9.453 1.00 96.06 135 VAL A N 1
ATOM 1008 C CA . VAL A 1 135 ? -9.872 2.634 10.423 1.00 96.06 135 VAL A CA 1
ATOM 1009 C C . VAL A 1 135 ? -8.541 2.852 11.127 1.00 96.06 135 VAL A C 1
ATOM 1011 O O . VAL A 1 135 ? -7.514 2.989 10.469 1.00 96.06 135 VAL A O 1
ATOM 1014 N N . GLY A 1 136 ? -8.557 2.913 12.456 1.00 93.88 136 GLY A N 1
ATOM 1015 C CA . GLY A 1 136 ? -7.347 3.014 13.266 1.00 93.88 136 GLY A CA 1
ATOM 1016 C C . GLY A 1 136 ? -6.876 1.651 13.753 1.00 93.88 136 GLY A C 1
ATOM 1017 O O . GLY A 1 136 ? -7.692 0.789 14.066 1.00 93.88 136 GLY A O 1
ATOM 1018 N N . ALA A 1 137 ? -5.561 1.467 13.828 1.00 93.12 137 ALA A N 1
ATOM 1019 C CA . ALA A 1 137 ? -4.950 0.291 14.428 1.00 93.12 137 ALA A CA 1
ATOM 1020 C C . ALA A 1 137 ? -3.776 0.689 15.322 1.00 93.12 137 ALA A C 1
ATOM 1022 O O . ALA A 1 137 ? -3.146 1.735 15.143 1.00 93.12 137 ALA A O 1
ATOM 1023 N N . LYS A 1 138 ? -3.478 -0.167 16.294 1.00 91.00 138 LYS A N 1
ATOM 1024 C CA . LYS A 1 138 ? -2.361 0.005 17.215 1.00 91.00 138 LYS A CA 1
ATOM 1025 C C . LYS A 1 138 ? -1.257 -0.978 16.855 1.00 91.00 138 LYS A C 1
ATOM 1027 O O . LYS A 1 138 ? -1.531 -2.155 16.631 1.00 91.00 138 LYS A O 1
ATOM 1032 N N . LEU A 1 139 ? -0.020 -0.502 16.815 1.00 85.50 139 LEU A N 1
ATOM 1033 C CA . LEU A 1 139 ? 1.132 -1.373 16.676 1.00 85.50 139 LEU A CA 1
ATOM 1034 C C . LEU A 1 139 ? 1.386 -2.076 18.002 1.00 85.50 139 LEU A C 1
ATOM 1036 O O . LEU A 1 139 ? 1.168 -1.542 19.095 1.00 85.50 139 LEU A O 1
ATOM 1040 N N . ARG A 1 140 ? 1.870 -3.306 17.901 1.00 80.19 140 ARG A N 1
ATOM 1041 C CA . ARG A 1 140 ? 2.307 -4.042 19.074 1.00 80.19 140 ARG A CA 1
ATOM 1042 C C . ARG A 1 140 ? 3.528 -3.355 19.693 1.00 80.19 140 ARG A C 1
ATOM 1044 O O . ARG A 1 140 ? 4.389 -2.831 18.987 1.00 80.19 140 ARG A O 1
ATOM 1051 N N . GLY A 1 141 ? 3.611 -3.380 21.025 1.00 68.06 141 GLY A N 1
ATOM 1052 C CA . GLY A 1 141 ? 4.795 -2.905 21.743 1.00 68.06 141 GLY A CA 1
ATOM 1053 C C . GLY A 1 141 ? 6.061 -3.623 21.264 1.00 68.06 141 GLY A C 1
ATOM 1054 O O . GLY A 1 141 ? 6.044 -4.841 21.105 1.00 68.06 141 GLY A O 1
ATOM 1055 N N . GLY A 1 142 ? 7.129 -2.858 21.027 1.00 61.97 142 GLY A N 1
ATOM 1056 C CA . GLY A 1 142 ? 8.403 -3.347 20.484 1.00 61.97 142 GLY A CA 1
ATOM 1057 C C . GLY A 1 142 ? 8.636 -3.001 19.010 1.00 61.97 142 GLY A C 1
ATOM 1058 O O . GLY A 1 142 ? 9.778 -3.027 18.570 1.00 61.97 142 GLY A O 1
ATOM 1059 N N . ILE A 1 143 ? 7.597 -2.609 18.262 1.00 63.09 143 ILE A N 1
ATOM 1060 C CA . ILE A 1 143 ? 7.756 -2.104 16.893 1.00 63.09 143 ILE A CA 1
ATOM 1061 C C . ILE A 1 143 ? 7.984 -0.591 16.959 1.00 63.09 143 ILE A C 1
ATOM 1063 O O . ILE A 1 143 ? 7.041 0.191 17.110 1.00 63.09 143 ILE A O 1
ATOM 1067 N N . GLU A 1 144 ? 9.244 -0.170 16.860 1.00 61.56 144 GLU A N 1
ATOM 1068 C CA . GLU A 1 144 ? 9.578 1.243 16.703 1.00 61.56 144 GLU A CA 1
ATOM 1069 C C . GLU A 1 144 ? 9.435 1.656 15.245 1.00 61.56 144 GLU A C 1
ATOM 1071 O O . GLU A 1 144 ? 10.270 1.371 14.390 1.00 61.56 144 GLU A O 1
ATOM 1076 N N . VAL A 1 145 ? 8.359 2.379 14.967 1.00 65.88 145 VAL A N 1
ATOM 1077 C CA . VAL A 1 145 ? 8.199 3.066 13.695 1.00 65.88 145 VAL A CA 1
ATOM 1078 C C . VAL A 1 145 ? 8.671 4.492 13.907 1.00 65.88 145 VAL A C 1
ATOM 1080 O O . VAL A 1 145 ? 7.935 5.332 14.427 1.00 65.88 145 VAL A O 1
ATOM 1083 N N . SER A 1 146 ? 9.939 4.738 13.578 1.00 58.56 146 SER A N 1
ATOM 1084 C CA . SER A 1 146 ? 10.519 6.077 13.650 1.00 58.56 146 SER A CA 1
ATOM 1085 C C . SER A 1 146 ? 9.756 6.993 12.690 1.00 58.56 146 SER A C 1
ATOM 1087 O O . SER A 1 146 ? 9.754 6.723 11.487 1.00 58.56 146 SER A O 1
ATOM 1089 N N . PRO A 1 147 ? 9.094 8.059 13.178 1.00 54.72 147 PRO A N 1
ATOM 1090 C CA . PRO A 1 147 ? 8.525 9.075 12.305 1.00 54.72 147 PRO A CA 1
ATOM 1091 C C . PRO A 1 147 ? 9.616 9.597 11.372 1.00 54.72 147 PRO A C 1
ATOM 1093 O O . PRO A 1 147 ? 10.739 9.841 11.825 1.00 54.72 147 PRO A O 1
ATOM 1096 N N . GLY A 1 148 ? 9.285 9.826 10.098 1.00 54.16 148 GLY A N 1
ATOM 1097 C CA . GLY A 1 148 ? 10.086 10.723 9.266 1.00 54.16 148 GLY A CA 1
ATOM 1098 C C . GLY A 1 148 ? 10.369 11.998 10.068 1.00 54.16 148 GLY A C 1
ATOM 1099 O O . GLY A 1 148 ? 9.495 12.477 10.792 1.00 54.16 148 GLY A O 1
ATOM 1100 N N . GLY A 1 149 ? 11.619 12.468 10.054 1.00 50.12 149 GLY A N 1
ATOM 1101 C CA . GLY A 1 149 ? 12.210 13.335 11.088 1.00 50.12 149 GLY A CA 1
ATOM 1102 C C . GLY A 1 149 ? 11.531 14.682 11.392 1.00 50.12 149 GLY A C 1
ATOM 1103 O O . GLY A 1 149 ? 12.030 15.424 12.234 1.00 50.12 149 GLY A O 1
ATOM 1104 N N . ASP A 1 150 ? 10.411 15.017 10.755 1.00 61.16 150 ASP A N 1
ATOM 1105 C CA . ASP A 1 150 ? 9.591 16.199 11.029 1.00 61.16 150 ASP A CA 1
ATOM 1106 C C . ASP A 1 150 ? 8.348 15.914 11.902 1.00 61.16 150 ASP A C 1
ATOM 1108 O O . ASP A 1 150 ? 7.605 16.835 12.248 1.00 61.16 150 ASP A O 1
ATOM 1112 N N . GLY A 1 151 ? 8.124 14.655 12.300 1.00 61.25 151 GLY A N 1
ATOM 1113 C CA . GLY A 1 151 ? 6.969 14.257 13.107 1.00 61.25 151 GLY A CA 1
ATOM 1114 C C . GLY A 1 151 ? 5.652 14.221 12.328 1.00 61.25 151 GLY A C 1
ATOM 1115 O O . GLY A 1 151 ? 4.591 14.064 12.945 1.00 61.25 151 GLY A O 1
ATOM 1116 N N . THR A 1 152 ? 5.707 14.351 11.000 1.00 69.56 152 THR A N 1
ATOM 1117 C CA . THR A 1 152 ? 4.570 14.095 10.118 1.00 69.56 152 THR A CA 1
ATOM 1118 C C . THR A 1 152 ? 4.352 12.589 9.965 1.00 69.56 152 THR A C 1
ATOM 1120 O O . THR A 1 152 ? 5.241 11.771 10.213 1.00 69.56 152 THR A O 1
ATOM 1123 N N . GLY A 1 153 ? 3.109 12.202 9.673 1.00 75.25 153 GLY A N 1
ATOM 1124 C CA . GLY A 1 153 ? 2.817 10.808 9.362 1.00 75.25 153 GLY A CA 1
ATOM 1125 C C . GLY A 1 153 ? 3.416 10.420 8.014 1.00 75.25 153 GLY A C 1
ATOM 1126 O O . GLY A 1 153 ? 3.600 11.277 7.154 1.00 75.25 153 GLY A O 1
ATOM 1127 N N . PHE A 1 154 ? 3.690 9.138 7.816 1.00 81.69 154 PHE A N 1
ATOM 1128 C CA . PHE A 1 154 ? 4.208 8.626 6.549 1.00 81.69 154 PHE A CA 1
ATOM 1129 C C . PHE A 1 154 ? 3.475 7.355 6.142 1.00 81.69 154 PHE A C 1
ATOM 1131 O O . PHE A 1 154 ? 2.831 6.708 6.965 1.00 81.69 154 PHE A O 1
ATOM 1138 N N . TYR A 1 155 ? 3.539 7.012 4.863 1.00 84.44 155 TYR A N 1
ATOM 1139 C CA . TYR A 1 155 ? 2.834 5.857 4.326 1.00 84.44 155 TYR A CA 1
ATOM 1140 C C . TYR A 1 155 ? 3.742 4.637 4.339 1.00 84.44 155 TYR A C 1
ATOM 1142 O O . TYR A 1 155 ? 4.885 4.714 3.895 1.00 84.44 155 TYR A O 1
ATOM 1150 N N . ILE A 1 156 ? 3.219 3.506 4.804 1.00 81.00 156 ILE A N 1
ATOM 1151 C CA . ILE A 1 156 ? 3.904 2.220 4.718 1.00 81.00 156 ILE A CA 1
ATOM 1152 C C . ILE A 1 156 ? 3.006 1.189 4.040 1.00 81.00 156 ILE A C 1
ATOM 1154 O O . ILE A 1 156 ? 1.803 1.135 4.319 1.00 81.00 156 ILE A O 1
ATOM 1158 N N . PRO A 1 157 ? 3.557 0.353 3.148 1.00 80.69 157 PRO A N 1
ATOM 1159 C CA . PRO A 1 157 ? 2.880 -0.865 2.755 1.00 80.69 157 PRO A CA 1
ATOM 1160 C C . PRO A 1 157 ? 2.889 -1.850 3.931 1.00 80.69 157 PRO A C 1
ATOM 1162 O O . PRO A 1 157 ? 3.904 -2.006 4.605 1.00 80.69 157 PRO A O 1
ATOM 1165 N N . ILE A 1 158 ? 1.775 -2.536 4.154 1.00 84.06 158 ILE A N 1
ATOM 1166 C CA . ILE A 1 158 ? 1.675 -3.660 5.084 1.00 84.06 158 ILE A CA 1
ATOM 1167 C C . ILE A 1 158 ? 1.053 -4.857 4.378 1.00 84.06 158 ILE A C 1
ATOM 1169 O O . ILE A 1 158 ? 0.269 -4.692 3.441 1.00 84.06 158 ILE A O 1
ATOM 1173 N N . GLU A 1 159 ? 1.354 -6.055 4.858 1.00 83.12 159 GLU A N 1
ATOM 1174 C CA . GLU A 1 159 ? 0.689 -7.272 4.408 1.00 83.12 159 GLU A CA 1
ATOM 1175 C C . GLU A 1 159 ? -0.325 -7.736 5.451 1.00 83.12 159 GLU A C 1
ATOM 1177 O O . GLU A 1 159 ? -0.007 -7.886 6.629 1.00 83.12 159 GLU A O 1
ATOM 1182 N N . LEU A 1 160 ? -1.563 -7.960 5.015 1.00 84.88 160 LEU A N 1
ATOM 1183 C CA . LEU A 1 160 ? -2.644 -8.447 5.861 1.00 84.88 160 LEU A CA 1
ATOM 1184 C C . LEU A 1 160 ? -3.456 -9.489 5.094 1.00 84.88 160 LEU A C 1
ATOM 1186 O O . LEU A 1 160 ? -4.096 -9.177 4.091 1.00 84.88 160 LEU A O 1
ATOM 1190 N N . GLY A 1 161 ? -3.416 -10.744 5.548 1.00 80.00 161 GLY A N 1
ATOM 1191 C CA . GLY A 1 161 ? -4.176 -11.835 4.927 1.00 80.00 161 GLY A CA 1
ATOM 1192 C C . GLY A 1 161 ? -3.861 -12.047 3.439 1.00 80.00 161 GLY A C 1
ATOM 1193 O O . GLY A 1 161 ? -4.773 -12.306 2.658 1.00 80.00 161 GLY A O 1
ATOM 1194 N N . GLY A 1 162 ? -2.595 -11.879 3.033 1.00 77.94 162 GLY A N 1
ATOM 1195 C CA . GLY A 1 162 ? -2.162 -11.990 1.631 1.00 77.94 162 GLY A CA 1
ATOM 1196 C C . GLY A 1 162 ? -2.527 -10.789 0.748 1.00 77.94 162 GLY A C 1
ATOM 1197 O O . GLY A 1 162 ? -2.356 -10.841 -0.468 1.00 77.94 162 GLY A O 1
ATOM 1198 N N . LYS A 1 163 ? -3.043 -9.700 1.331 1.00 82.06 163 LYS A N 1
ATOM 1199 C CA . LYS A 1 163 ? -3.264 -8.424 0.640 1.00 82.06 163 LYS A CA 1
ATOM 1200 C C . LYS A 1 163 ? -2.218 -7.409 1.069 1.00 82.06 163 LYS A C 1
ATOM 1202 O O . LYS A 1 163 ? -1.912 -7.306 2.255 1.00 82.06 163 LYS A O 1
ATOM 1207 N N . ARG A 1 164 ? -1.739 -6.608 0.119 1.00 80.94 164 ARG A N 1
ATOM 1208 C CA . ARG A 1 164 ? -0.900 -5.447 0.399 1.00 80.94 164 ARG A CA 1
ATOM 1209 C C . ARG A 1 164 ? -1.794 -4.231 0.590 1.00 80.94 164 ARG A C 1
ATOM 1211 O O . ARG A 1 164 ? -2.458 -3.779 -0.341 1.00 80.94 164 ARG A O 1
ATOM 1218 N N . LEU A 1 165 ? -1.805 -3.708 1.804 1.00 87.69 165 LEU A N 1
ATOM 1219 C CA . LEU A 1 165 ? -2.536 -2.501 2.162 1.00 87.69 165 LEU A CA 1
ATOM 1220 C C . LEU A 1 165 ? -1.541 -1.361 2.335 1.00 87.69 165 LEU A C 1
ATOM 1222 O O . LEU A 1 165 ? -0.372 -1.582 2.638 1.00 87.69 165 LEU A O 1
ATOM 1226 N N . VAL A 1 166 ? -2.008 -0.131 2.178 1.00 86.94 166 VAL A N 1
ATOM 1227 C CA . VAL A 1 166 ? -1.235 1.046 2.573 1.00 86.94 166 VAL A CA 1
ATOM 1228 C C . VAL A 1 166 ? -1.824 1.576 3.872 1.00 86.94 166 VAL A C 1
ATOM 1230 O O . VAL A 1 166 ? -3.034 1.818 3.953 1.00 86.94 166 VAL A O 1
ATOM 1233 N N . ALA A 1 167 ? -0.960 1.726 4.871 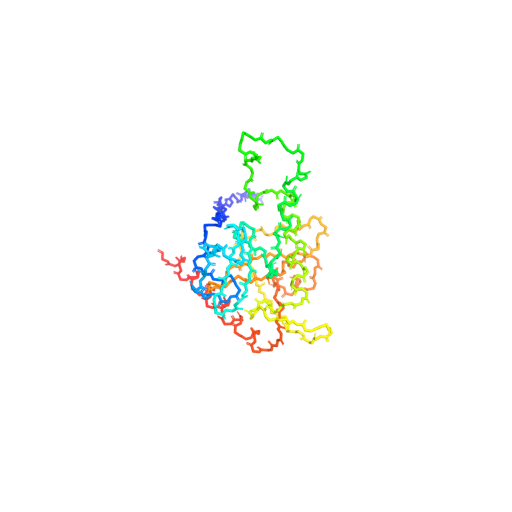1.00 89.62 167 ALA A N 1
ATOM 1234 C CA . ALA A 1 167 ? -1.256 2.329 6.159 1.00 89.62 167 ALA A CA 1
ATOM 1235 C C . ALA A 1 167 ? -0.568 3.694 6.263 1.00 89.62 167 ALA A C 1
ATOM 1237 O O . ALA A 1 167 ? 0.549 3.876 5.782 1.00 89.62 167 ALA A O 1
ATOM 1238 N N . ILE A 1 168 ? -1.209 4.636 6.945 1.00 89.62 168 ILE A N 1
ATOM 1239 C CA . ILE A 1 168 ? -0.570 5.856 7.427 1.00 89.62 168 ILE A CA 1
ATOM 1240 C C . ILE A 1 168 ? -0.025 5.566 8.815 1.00 89.62 168 ILE A C 1
ATOM 1242 O O . ILE A 1 168 ? -0.793 5.333 9.747 1.00 89.62 168 ILE A O 1
ATOM 1246 N N . VAL A 1 169 ? 1.284 5.659 8.982 1.00 88.81 169 VAL A N 1
ATOM 1247 C CA . VAL A 1 169 ? 1.897 5.797 10.296 1.00 88.81 169 VAL A CA 1
ATOM 1248 C C . VAL A 1 169 ? 1.549 7.173 10.825 1.00 88.81 169 VAL A C 1
ATOM 1250 O O . VAL A 1 169 ? 1.846 8.195 10.211 1.00 88.81 169 VAL A O 1
ATOM 1253 N N . THR A 1 170 ? 0.894 7.211 11.973 1.00 87.94 170 THR A N 1
ATOM 1254 C CA . THR A 1 170 ? 0.474 8.463 12.594 1.00 87.94 170 THR A CA 1
ATOM 1255 C C . THR A 1 170 ? 1.677 9.236 13.130 1.00 87.94 170 THR A C 1
ATOM 1257 O O . THR A 1 170 ? 2.510 8.713 13.870 1.00 87.94 170 THR A O 1
ATOM 1260 N N . GLY A 1 171 ? 1.750 10.523 12.785 1.00 86.19 171 GLY A N 1
ATOM 1261 C CA . GLY A 1 171 ? 2.777 11.418 13.313 1.00 86.19 171 GLY A CA 1
ATOM 1262 C C . GLY A 1 171 ? 2.694 11.529 14.837 1.00 86.19 171 GLY A C 1
ATOM 1263 O O . GLY A 1 171 ? 1.597 11.518 15.411 1.00 86.19 171 GLY A O 1
ATOM 1264 N N . ALA A 1 172 ? 3.844 11.680 15.498 1.00 83.38 172 ALA A N 1
ATOM 1265 C CA . ALA A 1 172 ? 3.966 11.636 16.960 1.00 83.38 172 ALA A CA 1
ATOM 1266 C C . ALA A 1 172 ? 3.067 12.652 17.695 1.00 83.38 172 ALA A C 1
ATOM 1268 O O . ALA A 1 172 ? 2.652 12.418 18.829 1.00 83.38 172 ALA A O 1
ATOM 1269 N N . THR A 1 173 ? 2.746 13.777 17.052 1.00 82.69 173 THR A N 1
ATOM 1270 C CA . THR A 1 173 ? 1.935 14.865 17.621 1.00 82.69 173 THR A CA 1
ATOM 1271 C C . THR A 1 173 ? 0.478 14.872 17.143 1.00 82.69 173 THR A C 1
ATOM 1273 O O . THR A 1 173 ? -0.295 15.738 17.564 1.00 82.69 173 THR A O 1
ATOM 1276 N N . SER A 1 174 ? 0.085 13.919 16.290 1.00 86.62 174 SER A N 1
ATOM 1277 C CA . SER A 1 174 ? -1.243 13.871 15.669 1.00 86.62 174 SER A CA 1
ATOM 1278 C C . SER A 1 174 ? -2.359 13.510 16.659 1.00 86.62 174 SER A C 1
ATOM 1280 O O . SER A 1 174 ? -2.141 12.816 17.652 1.00 86.62 174 SER A O 1
ATOM 1282 N N . GLU A 1 175 ? -3.590 13.945 16.373 1.00 88.75 175 GLU A N 1
ATOM 1283 C CA . GLU A 1 175 ? -4.764 13.568 17.177 1.00 88.75 175 GLU A CA 1
ATOM 1284 C C . GLU A 1 175 ? -5.035 12.058 17.127 1.00 88.75 175 GLU A C 1
ATOM 1286 O O . GLU A 1 175 ? -5.412 11.467 18.135 1.00 88.75 175 GLU A O 1
ATOM 1291 N N . ALA A 1 176 ? -4.765 11.410 15.990 1.00 88.75 176 ALA A N 1
ATOM 1292 C CA . ALA A 1 176 ? -4.886 9.962 15.851 1.00 88.75 176 ALA A CA 1
ATOM 1293 C C . ALA A 1 176 ? -3.939 9.213 16.802 1.00 88.75 176 ALA A C 1
ATOM 1295 O O . ALA A 1 176 ? -4.380 8.302 17.506 1.00 88.75 176 ALA A O 1
ATOM 1296 N N . ARG A 1 177 ? -2.681 9.670 16.898 1.00 88.44 177 ARG A N 1
ATOM 1297 C CA . ARG A 1 177 ? -1.691 9.156 17.852 1.00 88.44 177 ARG A CA 1
ATOM 1298 C C . ARG A 1 177 ? -2.131 9.368 19.297 1.00 88.44 177 ARG A C 1
ATOM 1300 O O . ARG A 1 177 ? -2.055 8.447 20.103 1.00 88.44 177 ARG A O 1
ATOM 1307 N N . LYS A 1 178 ? -2.647 10.558 19.629 1.00 89.00 178 LYS A N 1
ATOM 1308 C CA . LYS A 1 178 ? -3.192 10.863 20.969 1.00 89.00 178 LYS A CA 1
ATOM 1309 C C . LYS A 1 178 ? -4.402 9.997 21.323 1.00 89.00 178 LYS A C 1
ATOM 1311 O O . LYS A 1 178 ? -4.591 9.674 22.491 1.00 89.00 178 LYS A O 1
ATOM 1316 N N . ALA A 1 179 ? -5.188 9.599 20.325 1.00 90.19 179 ALA A N 1
ATOM 1317 C CA . ALA A 1 179 ? -6.291 8.655 20.470 1.00 90.19 179 ALA A CA 1
ATOM 1318 C C . ALA A 1 179 ? -5.834 7.183 20.563 1.00 90.19 179 ALA A C 1
ATOM 1320 O O . ALA A 1 179 ? -6.676 6.300 20.702 1.00 90.19 179 ALA A O 1
ATOM 1321 N N . GLY A 1 180 ? -4.525 6.911 20.520 1.00 90.44 180 GLY A N 1
ATOM 1322 C CA . GLY A 1 180 ? -3.953 5.572 20.671 1.00 90.44 180 GLY A CA 1
ATOM 1323 C C . GLY A 1 180 ? -3.863 4.762 19.378 1.00 90.44 180 GLY A C 1
ATOM 1324 O O . GLY A 1 180 ? -3.621 3.560 19.451 1.00 90.44 180 GLY A O 1
ATOM 1325 N N . ASN A 1 181 ? -4.048 5.400 18.220 1.00 91.62 181 ASN A N 1
ATOM 1326 C CA . ASN A 1 181 ? -3.860 4.763 16.921 1.00 91.62 181 ASN A CA 1
ATOM 1327 C C . ASN A 1 181 ? -2.437 5.025 16.445 1.00 91.62 181 ASN A C 1
ATOM 1329 O O . ASN A 1 181 ? -2.037 6.180 16.321 1.00 91.62 181 ASN A O 1
ATOM 1333 N N . ASP A 1 182 ? -1.689 3.965 16.165 1.00 90.75 182 ASP A N 1
ATOM 1334 C CA . ASP A 1 182 ? -0.359 4.062 15.568 1.00 90.75 182 ASP A CA 1
ATOM 1335 C C . ASP A 1 182 ? -0.445 4.093 14.045 1.00 90.75 182 ASP A C 1
ATOM 1337 O O . ASP A 1 182 ? 0.321 4.814 13.406 1.00 90.75 182 ASP A O 1
ATOM 1341 N N . LEU A 1 183 ? -1.416 3.368 13.489 1.00 91.75 183 LEU A N 1
ATOM 1342 C CA . LEU A 1 183 ? -1.702 3.274 12.067 1.00 91.75 183 LEU A CA 1
ATOM 1343 C C . LEU A 1 183 ? -3.119 3.772 11.766 1.00 91.75 183 LEU A 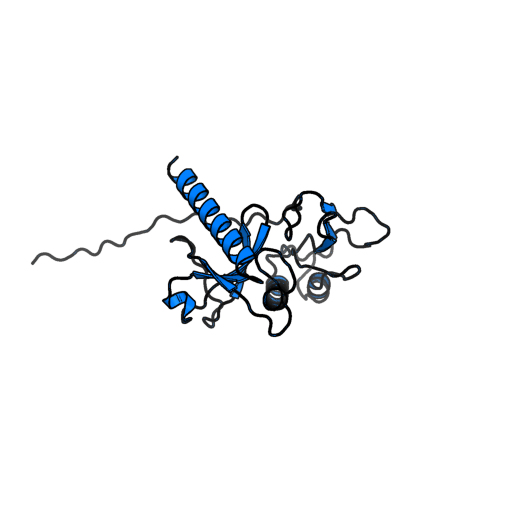C 1
ATOM 1345 O O . LEU A 1 183 ? -4.036 3.598 12.571 1.00 91.75 183 LEU A O 1
ATOM 1349 N N . LEU A 1 184 ? -3.306 4.340 10.578 1.00 93.19 184 LEU A N 1
ATOM 1350 C CA . LEU A 1 184 ? -4.614 4.619 9.993 1.00 93.19 184 LEU A CA 1
ATOM 1351 C C . LEU A 1 184 ? -4.717 4.012 8.596 1.00 93.19 184 LEU A C 1
ATOM 1353 O O . LEU A 1 184 ? -3.759 4.010 7.829 1.00 93.19 184 LEU A O 1
ATOM 1357 N N . PHE A 1 185 ? -5.917 3.592 8.238 1.00 93.94 185 PHE A N 1
ATOM 1358 C CA . PHE A 1 185 ? -6.283 3.139 6.904 1.00 93.94 185 PHE A CA 1
ATOM 1359 C C . PHE A 1 185 ? -7.469 3.955 6.416 1.00 93.94 185 PHE A C 1
ATOM 1361 O O . PHE A 1 185 ? -8.342 4.304 7.211 1.00 93.94 185 PHE A O 1
ATOM 1368 N N . ILE A 1 186 ? -7.529 4.235 5.118 1.00 94.12 186 ILE A N 1
ATOM 1369 C CA . ILE A 1 186 ? -8.657 4.938 4.508 1.00 94.12 186 ILE A CA 1
ATOM 1370 C C . ILE A 1 186 ? -9.450 3.943 3.672 1.00 94.12 186 ILE A C 1
ATOM 1372 O O . ILE A 1 186 ? -8.898 3.196 2.868 1.00 94.12 186 ILE A O 1
ATOM 1376 N N . THR A 1 187 ? -10.767 3.920 3.837 1.00 95.62 187 THR A N 1
ATOM 1377 C CA . THR A 1 187 ? -11.645 3.024 3.082 1.00 95.62 187 THR A CA 1
ATOM 1378 C C . THR A 1 187 ? -12.752 3.786 2.368 1.00 95.62 187 THR A C 1
ATOM 1380 O O . THR A 1 187 ? -13.159 4.862 2.803 1.00 95.62 187 THR A O 1
ATOM 1383 N N . CYS A 1 188 ? -13.244 3.229 1.257 1.00 95.19 188 CYS A N 1
ATOM 1384 C CA . CYS A 1 188 ? -14.290 3.851 0.439 1.00 95.19 188 CYS A CA 1
ATOM 1385 C C . CYS A 1 188 ? -15.698 3.774 1.059 1.00 95.19 188 CYS A C 1
ATOM 1387 O O . CYS A 1 188 ? -16.654 4.228 0.438 1.00 95.19 188 CYS A O 1
ATOM 1389 N N . GLY A 1 189 ? -15.853 3.156 2.234 1.00 95.56 189 GLY A N 1
ATOM 1390 C CA . GLY A 1 189 ? -17.139 3.009 2.910 1.00 95.56 189 GLY A CA 1
ATOM 1391 C C . GLY A 1 189 ? -17.097 2.004 4.061 1.00 95.56 189 GLY A C 1
ATOM 1392 O O . GLY A 1 189 ? -16.124 1.266 4.226 1.00 95.56 189 GLY A O 1
ATOM 1393 N N . GLU A 1 190 ? -18.184 1.957 4.833 1.00 97.00 190 GLU A N 1
ATOM 1394 C CA . GLU A 1 190 ? -18.298 1.149 6.058 1.00 97.00 190 GLU A CA 1
ATOM 1395 C C . GLU A 1 190 ? -18.103 -0.356 5.827 1.00 97.00 190 GLU A C 1
ATOM 1397 O O . GLU A 1 190 ? -17.538 -1.033 6.678 1.00 97.00 190 GLU A O 1
ATOM 1402 N N . GLU A 1 191 ? -18.508 -0.886 4.670 1.00 96.81 191 GLU A N 1
ATOM 1403 C CA . GLU A 1 191 ? -18.327 -2.307 4.337 1.00 96.81 191 GLU A CA 1
ATOM 1404 C C . GLU A 1 191 ? -16.838 -2.689 4.249 1.00 96.81 191 GLU A C 1
ATOM 1406 O O . GLU A 1 191 ? -16.394 -3.677 4.840 1.00 96.81 191 GLU A O 1
ATOM 1411 N N . CYS A 1 192 ? -16.041 -1.870 3.554 1.00 96.00 192 CYS A N 1
ATOM 1412 C CA . CYS A 1 192 ? -14.595 -2.066 3.469 1.00 96.00 192 CYS A CA 1
ATOM 1413 C C . CYS A 1 192 ? -13.916 -1.830 4.822 1.00 96.00 192 CYS A C 1
ATOM 1415 O O . CYS A 1 192 ? -12.987 -2.559 5.157 1.00 96.00 192 CYS A O 1
ATOM 1417 N N . ALA A 1 193 ? -14.389 -0.854 5.604 1.00 96.88 193 ALA A N 1
ATOM 1418 C CA . ALA A 1 193 ? -13.898 -0.615 6.959 1.00 96.88 193 ALA A CA 1
ATOM 1419 C C . ALA A 1 193 ? -14.142 -1.821 7.877 1.00 96.88 193 ALA A C 1
ATOM 1421 O O . ALA A 1 193 ? -13.216 -2.277 8.538 1.00 96.88 193 ALA A O 1
ATOM 1422 N N . GLY A 1 194 ? -15.360 -2.371 7.874 1.00 97.00 194 GLY A N 1
ATOM 1423 C CA . GLY A 1 194 ? -15.727 -3.534 8.682 1.00 97.00 194 GLY A CA 1
ATOM 1424 C C . GLY A 1 194 ? -14.897 -4.764 8.326 1.00 97.00 194 GLY A C 1
ATOM 1425 O O . GLY A 1 194 ? -14.305 -5.378 9.207 1.00 97.00 194 GLY A O 1
ATOM 1426 N N . THR A 1 195 ? -14.760 -5.056 7.029 1.00 96.25 195 THR A N 1
ATOM 1427 C CA . THR A 1 195 ? -13.949 -6.196 6.571 1.00 96.25 195 THR A CA 1
ATOM 1428 C C . THR A 1 195 ? -12.469 -6.031 6.945 1.00 96.25 195 THR A C 1
ATOM 1430 O O . THR A 1 195 ? -11.808 -6.994 7.329 1.00 96.25 195 THR A O 1
ATOM 1433 N N . LEU A 1 196 ? -11.938 -4.806 6.862 1.00 95.19 196 LEU A N 1
ATOM 1434 C CA . LEU A 1 196 ? -10.573 -4.508 7.291 1.00 95.19 196 LEU A CA 1
ATOM 1435 C C . LEU A 1 196 ? -10.395 -4.703 8.805 1.00 95.19 196 LEU A C 1
ATOM 1437 O O . LEU A 1 196 ? -9.396 -5.289 9.216 1.00 95.19 196 LEU A O 1
ATOM 1441 N N . CYS A 1 197 ? -11.345 -4.253 9.629 1.00 95.75 197 CYS A N 1
ATOM 1442 C CA . CYS A 1 197 ? -11.310 -4.483 11.076 1.00 95.75 197 CYS A CA 1
ATOM 1443 C C . CYS A 1 197 ? -11.286 -5.980 11.406 1.00 95.75 197 CYS A C 1
ATOM 1445 O O . CYS A 1 197 ? -10.414 -6.417 12.151 1.00 95.75 197 CYS A O 1
ATOM 1447 N N . GLU A 1 198 ? -12.174 -6.771 10.797 1.00 95.12 198 GLU A N 1
ATOM 1448 C CA . GLU A 1 198 ? -12.209 -8.228 10.986 1.00 95.12 198 GLU A CA 1
ATOM 1449 C C . GLU A 1 198 ? -10.869 -8.883 10.611 1.00 95.12 198 GLU A C 1
ATOM 1451 O O . GLU A 1 198 ? -10.377 -9.765 11.315 1.00 95.12 198 GLU A O 1
ATOM 1456 N N . ALA A 1 199 ? -10.237 -8.431 9.522 1.00 93.62 199 ALA A N 1
ATOM 1457 C CA . ALA A 1 199 ? -8.934 -8.935 9.099 1.00 93.62 199 ALA A CA 1
ATOM 1458 C C . ALA A 1 199 ? -7.804 -8.568 10.079 1.00 93.62 199 ALA A C 1
ATOM 1460 O O . ALA A 1 199 ? -6.929 -9.397 10.338 1.00 93.62 199 ALA A O 1
ATOM 1461 N N . LEU A 1 200 ? -7.819 -7.350 10.633 1.00 92.19 200 LEU A N 1
ATOM 1462 C CA . LEU A 1 200 ? -6.853 -6.904 11.642 1.00 92.19 200 LEU A CA 1
ATOM 1463 C C . LEU A 1 200 ? -6.997 -7.700 12.946 1.00 92.19 200 LEU A C 1
ATOM 1465 O O . LEU A 1 200 ? -5.995 -8.155 13.498 1.00 92.19 200 LEU A O 1
ATOM 1469 N N . GLU A 1 201 ? -8.229 -7.923 13.404 1.00 92.12 201 GLU A N 1
ATOM 1470 C CA . GLU A 1 201 ? -8.525 -8.733 14.593 1.00 92.12 201 GLU A CA 1
ATOM 1471 C C . GLU A 1 201 ? -8.089 -10.192 14.399 1.00 92.12 201 GLU A C 1
ATOM 1473 O O . GLU A 1 201 ? -7.414 -10.765 15.256 1.00 92.12 201 GLU A O 1
ATOM 1478 N N . ALA A 1 202 ? -8.383 -10.784 13.237 1.00 89.12 202 ALA A N 1
ATOM 1479 C CA . ALA A 1 202 ? -7.948 -12.141 12.915 1.00 89.12 202 ALA A CA 1
ATOM 1480 C C . ALA A 1 202 ? -6.414 -12.273 12.892 1.00 89.12 202 ALA A C 1
ATOM 1482 O O . ALA A 1 202 ? -5.870 -13.270 13.372 1.00 89.12 202 ALA A O 1
ATOM 1483 N N . ALA A 1 203 ? -5.702 -11.273 12.361 1.00 86.88 203 ALA A N 1
ATOM 1484 C CA . ALA A 1 203 ? -4.242 -11.253 12.383 1.00 86.88 203 ALA A CA 1
ATOM 1485 C C . ALA A 1 203 ? -3.693 -11.154 13.815 1.00 86.88 203 ALA A C 1
ATOM 1487 O O . ALA A 1 203 ? -2.750 -11.871 14.154 1.00 86.88 203 ALA A O 1
ATOM 1488 N N . GLN A 1 204 ? -4.312 -10.335 14.671 1.00 85.12 204 GLN A N 1
ATOM 1489 C CA . GLN A 1 204 ? -3.955 -10.249 16.086 1.00 85.12 204 GLN A CA 1
ATOM 1490 C C . GLN A 1 204 ? -4.111 -11.606 16.790 1.00 85.12 204 GLN A C 1
ATOM 1492 O O . GLN A 1 204 ? -3.176 -12.052 17.455 1.00 85.12 204 GLN A O 1
ATOM 1497 N N . GLU A 1 205 ? -5.239 -12.300 16.606 1.00 84.44 205 GLU A N 1
ATOM 1498 C CA . GLU A 1 205 ? -5.463 -13.616 17.221 1.00 84.44 205 GLU A CA 1
ATOM 1499 C C . GLU A 1 205 ? -4.418 -14.658 16.795 1.00 84.44 205 GLU A C 1
ATOM 1501 O O . GLU A 1 205 ? -3.999 -15.491 17.602 1.00 84.44 205 GLU A O 1
ATOM 1506 N N . LEU A 1 206 ? -4.005 -14.647 15.523 1.00 82.19 206 LEU A N 1
ATOM 1507 C CA . LEU A 1 206 ? -2.983 -15.566 15.019 1.00 82.19 206 LEU A CA 1
ATOM 1508 C C . LEU A 1 206 ? -1.625 -15.313 15.676 1.00 82.19 206 LEU A C 1
ATOM 1510 O O . LEU A 1 206 ? -0.961 -16.271 16.073 1.00 82.19 206 LEU A O 1
ATOM 1514 N N . ILE A 1 207 ? -1.244 -14.044 15.829 1.00 80.12 207 ILE A N 1
ATOM 1515 C CA . ILE A 1 207 ? 0.001 -13.648 16.494 1.00 80.12 207 ILE A CA 1
ATOM 1516 C C . ILE A 1 207 ? -0.034 -14.064 17.970 1.00 80.12 207 ILE A C 1
ATOM 1518 O O . ILE A 1 207 ? 0.891 -14.718 18.443 1.00 80.12 207 ILE A O 1
ATOM 1522 N N . GLU A 1 208 ? -1.120 -13.768 18.687 1.00 81.88 208 GLU A N 1
ATOM 1523 C CA . GLU A 1 208 ? -1.271 -14.155 20.097 1.00 81.88 208 GLU A CA 1
ATOM 1524 C C . GLU A 1 208 ? -1.207 -15.678 20.292 1.00 81.88 208 GLU A C 1
ATOM 1526 O O . GLU A 1 208 ? -0.607 -16.164 21.250 1.00 81.88 208 GLU A O 1
ATOM 1531 N N . ARG A 1 209 ? -1.782 -16.463 19.371 1.00 80.12 209 ARG A N 1
ATOM 1532 C CA . ARG A 1 209 ? -1.673 -17.931 19.408 1.00 80.12 209 ARG A CA 1
ATOM 1533 C C . ARG A 1 209 ? -0.262 -18.427 19.119 1.00 80.12 209 ARG A C 1
ATOM 1535 O O . ARG A 1 209 ? 0.133 -19.432 19.705 1.00 80.12 209 ARG A O 1
ATOM 1542 N N . ALA A 1 210 ? 0.469 -17.781 18.215 1.00 76.69 210 ALA A N 1
ATOM 1543 C CA . ALA A 1 210 ? 1.833 -18.177 17.881 1.00 76.69 210 ALA A CA 1
ATOM 1544 C C . ALA A 1 210 ? 2.784 -18.015 19.078 1.00 76.69 210 ALA A C 1
ATOM 1546 O O . ALA A 1 210 ? 3.659 -18.847 19.262 1.00 76.69 210 ALA A O 1
ATOM 1547 N N . GLU A 1 211 ? 2.568 -17.007 19.922 1.00 73.62 211 GLU A N 1
ATOM 1548 C CA . GLU A 1 211 ? 3.430 -16.706 21.075 1.00 73.62 211 GLU A CA 1
ATOM 1549 C C . GLU A 1 211 ? 3.109 -17.493 22.349 1.00 73.62 211 GLU A C 1
ATOM 1551 O O . GLU A 1 211 ? 3.892 -17.501 23.298 1.00 73.62 211 GLU A O 1
ATOM 1556 N N . LEU A 1 212 ? 1.937 -18.126 22.404 1.00 65.81 212 LEU A N 1
ATOM 1557 C CA . LEU A 1 212 ? 1.554 -19.014 23.503 1.00 65.81 212 LEU A CA 1
ATOM 1558 C C . LEU A 1 212 ? 2.093 -20.446 23.330 1.00 65.81 212 LEU A C 1
ATOM 1560 O O . LEU A 1 212 ? 1.926 -21.258 24.245 1.00 65.81 212 LEU A O 1
ATOM 1564 N N . ASN A 1 213 ? 2.694 -20.756 22.178 1.00 51.66 213 ASN A N 1
ATOM 1565 C CA . ASN A 1 213 ? 3.303 -22.049 21.852 1.00 51.66 213 ASN A CA 1
ATOM 1566 C C . ASN A 1 213 ? 4.830 -21.955 21.833 1.00 51.66 213 ASN A C 1
ATOM 1568 O O . ASN A 1 213 ? 5.457 -23.008 22.093 1.00 51.66 213 ASN A O 1
#